Protein AF-A0A7V9SIY1-F1 (afdb_monomer_lite)

Secondary structure (DSSP, 8-state):
---PPPEEEEE----SSEEEEEEEEEGGG--TT-EEEEEEEEETTEEEEEEEEE-SSTT--EEEEEEEEETTEEEEEEEEEE-TTS-EEEEEEEETTTEEEEEEESSSSS-EEEEEEE-GGGPPP-TT--EEEEEEESSTT---EEEEEEEEEESTHHHHHHHTTSS-----------------------PPPP---------

Structure (mmCIF, N/CA/C/O backbone):
data_AF-A0A7V9SIY1-F1
#
_entry.id   AF-A0A7V9SIY1-F1
#
loop_
_atom_site.group_PDB
_atom_site.id
_atom_site.type_symbol
_atom_site.label_atom_id
_atom_site.label_alt_id
_atom_site.label_comp_id
_atom_site.label_asym_id
_atom_site.label_entity_id
_atom_site.label_seq_id
_atom_site.pdbx_PDB_ins_code
_atom_site.Cartn_x
_atom_site.Cartn_y
_atom_site.Cartn_z
_atom_site.occupancy
_atom_site.B_iso_or_equiv
_atom_site.auth_seq_id
_atom_site.auth_comp_id
_atom_site.auth_asym_id
_atom_site.auth_atom_id
_atom_site.pdbx_PDB_model_num
ATOM 1 N N . ARG A 1 1 ? 14.228 15.625 16.646 1.00 41.28 1 ARG A N 1
ATOM 2 C CA . ARG A 1 1 ? 13.713 14.497 15.830 1.00 41.28 1 ARG A CA 1
ATOM 3 C C . ARG A 1 1 ? 12.223 14.734 15.641 1.00 41.28 1 ARG A C 1
ATOM 5 O O . ARG A 1 1 ? 11.471 14.484 16.569 1.00 41.28 1 ARG A O 1
ATOM 12 N N . THR A 1 2 ? 11.804 15.314 14.521 1.00 39.69 2 THR A N 1
ATOM 13 C CA . THR A 1 2 ? 10.380 15.426 14.178 1.00 39.69 2 THR A CA 1
ATOM 14 C C . THR A 1 2 ? 9.826 14.013 13.999 1.00 39.69 2 THR A C 1
ATOM 16 O O . THR A 1 2 ? 10.401 13.205 13.272 1.00 39.69 2 THR A O 1
ATOM 19 N N . GLY A 1 3 ? 8.801 13.682 14.786 1.00 47.44 3 GLY A N 1
ATOM 20 C CA . GLY A 1 3 ? 8.248 12.339 14.920 1.00 47.44 3 GLY A CA 1
ATOM 21 C C . GLY A 1 3 ? 7.627 11.856 13.617 1.00 47.44 3 GLY A C 1
ATOM 22 O O . GLY A 1 3 ? 6.490 12.190 13.304 1.00 47.44 3 GLY A O 1
ATOM 23 N N . GLY A 1 4 ? 8.378 11.065 12.853 1.00 63.81 4 GLY A N 1
ATOM 24 C CA . GLY A 1 4 ? 7.811 10.288 11.760 1.00 63.81 4 GLY A CA 1
ATOM 25 C C . GLY A 1 4 ? 6.806 9.282 12.320 1.00 63.81 4 GLY A C 1
ATOM 26 O O . GLY A 1 4 ? 7.065 8.644 13.341 1.00 63.81 4 GLY A O 1
ATOM 27 N N . MET A 1 5 ? 5.658 9.154 11.657 1.00 74.25 5 MET A N 1
ATOM 28 C CA . MET A 1 5 ? 4.638 8.163 12.002 1.00 74.25 5 MET A CA 1
ATOM 29 C C . MET A 1 5 ? 5.275 6.762 12.046 1.00 74.25 5 MET A C 1
ATOM 31 O O . MET A 1 5 ? 5.983 6.420 11.093 1.00 74.25 5 MET A O 1
ATOM 35 N N . PRO A 1 6 ? 5.067 5.960 13.107 1.00 83.31 6 PRO A N 1
ATOM 36 C CA . PRO A 1 6 ? 5.529 4.578 13.157 1.00 83.31 6 PRO A CA 1
ATOM 37 C C . PRO A 1 6 ? 5.137 3.796 11.900 1.00 83.31 6 PRO A C 1
ATOM 39 O O . PRO A 1 6 ? 4.001 3.889 11.430 1.00 83.31 6 PRO A O 1
ATOM 42 N N . VAL A 1 7 ? 6.086 3.027 11.357 1.00 88.69 7 VAL A N 1
ATOM 43 C CA . VAL A 1 7 ? 5.858 2.149 10.203 1.00 88.69 7 VAL A CA 1
ATOM 44 C C . VAL A 1 7 ? 6.474 0.778 10.465 1.00 88.69 7 VAL A C 1
ATOM 46 O O . VAL A 1 7 ? 7.684 0.666 10.690 1.00 88.69 7 VAL A O 1
ATOM 49 N N . ALA A 1 8 ? 5.649 -0.262 10.384 1.00 93.94 8 ALA A N 1
ATOM 50 C CA . ALA A 1 8 ? 6.075 -1.650 10.267 1.00 93.94 8 ALA A CA 1
ATOM 51 C C . ALA A 1 8 ? 6.140 -2.031 8.782 1.00 93.94 8 ALA A C 1
ATOM 53 O O . ALA A 1 8 ? 5.214 -1.738 8.027 1.00 93.94 8 ALA A O 1
ATOM 54 N N . VAL A 1 9 ? 7.239 -2.660 8.354 1.00 93.44 9 VAL A N 1
ATOM 55 C CA . VAL A 1 9 ? 7.502 -2.969 6.939 1.00 93.44 9 VAL A CA 1
ATOM 56 C C . VAL A 1 9 ? 8.018 -4.397 6.799 1.00 93.44 9 VAL A C 1
ATOM 58 O O . VAL A 1 9 ? 8.992 -4.766 7.455 1.00 93.44 9 VAL A O 1
ATOM 61 N N . ALA A 1 10 ? 7.417 -5.168 5.894 1.00 94.12 10 ALA A N 1
ATOM 62 C CA . ALA A 1 10 ? 7.928 -6.455 5.431 1.00 94.12 10 ALA A CA 1
ATOM 63 C C . ALA A 1 10 ? 8.201 -6.369 3.924 1.00 94.12 10 ALA A C 1
ATOM 65 O O . ALA A 1 10 ? 7.272 -6.243 3.129 1.00 94.12 10 ALA A O 1
ATOM 66 N N . ALA A 1 11 ? 9.475 -6.411 3.525 1.00 91.19 11 ALA A N 1
ATOM 67 C CA . ALA A 1 11 ? 9.899 -6.151 2.149 1.00 91.19 11 ALA A CA 1
ATOM 68 C C . ALA A 1 11 ? 10.630 -7.340 1.517 1.00 91.19 11 ALA A C 1
ATOM 70 O O . ALA A 1 11 ? 11.366 -8.065 2.188 1.00 91.19 11 ALA A O 1
ATOM 71 N N . ARG A 1 12 ? 10.495 -7.494 0.195 1.00 88.69 12 ARG A N 1
ATOM 72 C CA . ARG A 1 12 ? 11.256 -8.466 -0.605 1.00 88.69 12 ARG A CA 1
ATOM 73 C C . ARG A 1 12 ? 11.877 -7.814 -1.843 1.00 88.69 12 ARG A C 1
ATOM 75 O O . ARG A 1 12 ? 11.230 -6.973 -2.458 1.00 88.69 12 ARG A O 1
ATOM 82 N N . PRO A 1 13 ? 13.084 -8.219 -2.277 1.00 85.94 13 PRO A N 1
ATOM 83 C CA . PRO A 1 13 ? 13.673 -7.694 -3.508 1.00 85.94 13 PRO A CA 1
ATOM 84 C C . PRO A 1 13 ? 12.831 -8.002 -4.753 1.00 85.94 13 PRO A C 1
ATOM 86 O O . PRO A 1 13 ? 12.439 -9.158 -4.952 1.00 85.94 13 PRO A O 1
ATOM 89 N N . ALA A 1 14 ? 12.622 -7.002 -5.615 1.00 83.69 14 ALA A N 1
ATOM 90 C CA . ALA A 1 14 ? 12.219 -7.228 -7.000 1.00 83.69 14 ALA A CA 1
ATOM 91 C C . ALA A 1 14 ? 13.484 -7.463 -7.837 1.00 83.69 14 ALA A C 1
ATOM 93 O O . ALA A 1 14 ? 14.394 -6.638 -7.852 1.00 83.69 14 ALA A O 1
ATOM 94 N N . ARG A 1 15 ? 13.583 -8.627 -8.490 1.00 83.06 15 ARG A N 1
ATOM 95 C CA . ARG A 1 15 ? 14.791 -9.009 -9.255 1.00 83.06 15 ARG A CA 1
ATOM 96 C C . ARG A 1 15 ? 14.712 -8.645 -10.737 1.00 83.06 15 ARG A C 1
ATOM 98 O O . ARG A 1 15 ? 15.688 -8.830 -11.452 1.00 83.06 15 ARG A O 1
ATOM 105 N N . ALA A 1 16 ? 13.557 -8.170 -11.187 1.00 83.69 16 ALA A N 1
ATOM 106 C CA . ALA A 1 16 ? 13.319 -7.732 -12.552 1.00 83.69 16 ALA A CA 1
ATOM 107 C C . ALA A 1 16 ? 13.021 -6.233 -12.577 1.00 83.69 16 ALA A C 1
ATOM 109 O O . ALA A 1 16 ? 12.481 -5.686 -11.613 1.00 83.69 16 ALA A O 1
ATOM 110 N N . ALA A 1 17 ? 13.360 -5.588 -13.693 1.00 81.31 17 ALA A N 1
ATOM 111 C CA . ALA A 1 17 ? 13.060 -4.177 -13.917 1.00 81.31 17 ALA A CA 1
ATOM 112 C C . ALA A 1 17 ? 11.552 -3.883 -13.923 1.00 81.31 17 ALA A C 1
ATOM 114 O O . ALA A 1 17 ? 11.129 -2.816 -13.481 1.00 81.31 17 ALA A O 1
ATOM 115 N N . SER A 1 18 ? 10.762 -4.850 -14.384 1.00 87.31 18 SER A N 1
ATOM 116 C CA . SER A 1 18 ? 9.310 -4.761 -14.460 1.00 87.31 18 SER A CA 1
ATOM 117 C C . SER A 1 18 ? 8.681 -5.876 -13.633 1.00 87.31 18 SER A C 1
ATOM 119 O O . SER A 1 18 ? 9.144 -7.020 -13.638 1.00 87.31 18 SER A O 1
ATOM 121 N N . TYR A 1 19 ? 7.636 -5.545 -12.884 1.00 90.75 19 TYR A N 1
ATOM 122 C CA . TYR A 1 19 ? 6.935 -6.494 -12.026 1.00 90.75 19 TYR A CA 1
ATOM 123 C C . TYR A 1 19 ? 5.512 -6.030 -11.717 1.00 90.75 19 TYR A C 1
ATOM 125 O O . TYR A 1 19 ? 5.184 -4.849 -11.832 1.00 90.75 19 TYR A O 1
ATOM 133 N N . VAL A 1 20 ? 4.690 -6.972 -11.266 1.00 94.00 20 VAL A N 1
ATOM 134 C CA . VAL A 1 20 ? 3.371 -6.729 -10.683 1.00 94.00 20 VAL A CA 1
ATOM 135 C C . VAL A 1 20 ? 3.364 -7.303 -9.273 1.00 94.00 20 VAL A C 1
ATOM 137 O O . VAL A 1 20 ? 3.716 -8.466 -9.064 1.00 94.00 20 VAL A O 1
ATOM 140 N N . ALA A 1 21 ? 3.002 -6.478 -8.297 1.00 95.44 21 ALA A N 1
ATOM 141 C CA . ALA A 1 21 ? 2.802 -6.882 -6.917 1.00 95.44 21 ALA A CA 1
ATOM 142 C C . ALA A 1 21 ? 1.350 -6.672 -6.512 1.00 95.44 21 ALA A C 1
ATOM 144 O O . ALA A 1 21 ? 0.777 -5.627 -6.803 1.00 95.44 21 ALA A O 1
ATOM 145 N N . GLU A 1 22 ? 0.784 -7.646 -5.813 1.00 97.75 22 GLU A N 1
ATOM 146 C CA . GLU A 1 22 ? -0.601 -7.622 -5.359 1.00 97.75 22 GLU A CA 1
ATOM 147 C C . GLU A 1 22 ? -0.715 -8.086 -3.916 1.00 97.75 22 GLU A C 1
ATOM 149 O O . GLU A 1 22 ? 0.052 -8.935 -3.452 1.00 97.75 22 GLU A O 1
ATOM 154 N N . THR A 1 23 ? -1.696 -7.541 -3.208 1.00 98.25 23 THR A N 1
ATOM 155 C CA . THR A 1 23 ? -2.078 -7.997 -1.877 1.00 98.25 23 THR A CA 1
ATOM 156 C C . THR A 1 23 ? -3.572 -7.835 -1.676 1.00 98.25 23 THR A C 1
ATOM 158 O O . THR A 1 23 ? -4.228 -7.062 -2.377 1.00 98.25 23 THR A O 1
ATOM 161 N N . VAL A 1 24 ? -4.086 -8.555 -0.688 1.00 98.00 24 VAL A N 1
ATOM 162 C CA . VAL A 1 24 ? -5.459 -8.424 -0.212 1.00 98.00 24 VAL A CA 1
ATOM 163 C C . VAL A 1 24 ? -5.400 -7.896 1.210 1.00 98.00 24 VAL A C 1
ATOM 165 O O . VAL A 1 24 ? -4.778 -8.530 2.060 1.00 98.00 24 VAL A O 1
ATOM 168 N N . VAL A 1 25 ? -6.029 -6.755 1.466 1.00 97.75 25 VAL A N 1
ATOM 169 C CA . VAL A 1 25 ? -6.161 -6.178 2.806 1.00 97.75 25 VAL A CA 1
ATOM 170 C C . VAL A 1 25 ? -7.526 -6.550 3.366 1.00 97.75 25 VAL A C 1
ATOM 172 O O . VAL A 1 25 ? -8.552 -6.269 2.746 1.00 97.75 25 VAL A O 1
ATOM 175 N N . ASP A 1 26 ? -7.545 -7.166 4.547 1.00 95.19 26 ASP A N 1
ATOM 176 C CA . ASP A 1 26 ? -8.782 -7.352 5.301 1.00 95.19 26 ASP A CA 1
ATOM 177 C C . ASP A 1 26 ? -9.105 -6.058 6.055 1.00 95.19 26 ASP A C 1
ATOM 179 O O . ASP A 1 26 ? -8.479 -5.716 7.062 1.00 95.19 26 ASP A O 1
ATOM 183 N N . VAL A 1 27 ? -10.107 -5.337 5.552 1.00 93.25 27 VAL A N 1
ATOM 184 C CA . VAL A 1 27 ? -10.546 -4.042 6.082 1.00 93.25 27 VAL A CA 1
ATOM 185 C C . VAL A 1 27 ? -11.046 -4.123 7.523 1.00 93.25 27 VAL A C 1
ATOM 187 O O . VAL A 1 27 ? -11.006 -3.130 8.249 1.00 93.25 27 VAL A O 1
ATOM 190 N N . ARG A 1 28 ? -11.495 -5.296 7.986 1.00 91.38 28 ARG A N 1
ATOM 191 C CA . ARG A 1 28 ? -11.937 -5.490 9.377 1.00 91.38 28 ARG A CA 1
ATOM 192 C C . ARG A 1 28 ? -10.754 -5.487 10.341 1.00 91.38 28 ARG A C 1
ATOM 194 O O . ARG A 1 28 ? -10.912 -5.085 11.487 1.00 91.38 28 ARG A O 1
ATOM 201 N N . GLY A 1 29 ? -9.572 -5.870 9.860 1.00 90.62 29 GLY A N 1
ATOM 202 C CA . GLY A 1 29 ? -8.327 -5.881 10.626 1.00 90.62 29 GLY A CA 1
ATOM 203 C C . GLY A 1 29 ? -7.557 -4.557 10.631 1.00 90.62 29 GLY A C 1
ATOM 204 O O . GLY A 1 29 ? -6.497 -4.498 11.246 1.00 90.62 29 GLY A O 1
ATOM 205 N N . VAL A 1 30 ? -8.032 -3.513 9.941 1.00 94.94 30 VAL A N 1
ATOM 206 C CA . VAL A 1 30 ? -7.364 -2.199 9.897 1.00 94.94 30 VAL A CA 1
ATOM 207 C C . VAL A 1 30 ? -7.752 -1.378 11.131 1.00 94.94 30 VAL A C 1
ATOM 209 O O . VAL A 1 30 ? -8.916 -1.031 11.301 1.00 94.94 30 VAL A O 1
ATOM 212 N N . ALA A 1 31 ? -6.806 -1.048 12.007 1.00 94.94 31 ALA A N 1
ATOM 213 C CA . ALA A 1 31 ? -7.103 -0.226 13.186 1.00 94.94 31 ALA A CA 1
ATOM 214 C C . ALA A 1 31 ? -7.463 1.235 12.813 1.00 94.94 31 ALA A C 1
ATOM 216 O O . ALA A 1 31 ? -7.016 1.725 11.773 1.00 94.94 31 ALA A O 1
ATOM 217 N N . PRO A 1 32 ? -8.223 1.966 13.652 1.00 94.50 32 PRO A N 1
ATOM 218 C CA . PRO A 1 32 ? -8.433 3.405 13.474 1.00 94.50 32 PRO A CA 1
ATOM 219 C C . PRO A 1 32 ? -7.111 4.178 13.360 1.00 94.50 32 PRO A C 1
ATOM 221 O O . PRO A 1 32 ? -6.159 3.911 14.097 1.00 94.50 32 PRO A O 1
ATOM 224 N N . GLY A 1 33 ? -7.031 5.101 12.400 1.00 94.50 33 GLY A N 1
ATOM 225 C CA . GLY A 1 33 ? -5.819 5.874 12.099 1.00 94.50 33 GLY A CA 1
ATOM 226 C C . GLY A 1 33 ? -4.700 5.080 11.407 1.00 94.50 33 GLY A C 1
ATOM 227 O O . GLY A 1 33 ? -3.628 5.635 11.138 1.00 94.50 33 GLY A O 1
ATOM 228 N N . ALA A 1 34 ? -4.909 3.790 11.116 1.00 96.31 34 ALA A N 1
ATOM 229 C CA . ALA A 1 34 ? -3.938 2.962 10.414 1.00 96.31 34 ALA A CA 1
ATOM 230 C C . ALA A 1 34 ? -4.057 3.096 8.890 1.00 96.31 34 ALA A C 1
ATOM 232 O O . ALA A 1 34 ? -5.133 3.283 8.320 1.00 96.31 34 ALA A O 1
ATOM 233 N N . ARG A 1 35 ? -2.907 2.934 8.239 1.00 97.12 35 ARG A N 1
ATOM 234 C CA . ARG A 1 35 ? -2.716 2.823 6.796 1.00 97.12 35 ARG A CA 1
ATOM 235 C C . ARG A 1 35 ? -2.048 1.492 6.502 1.00 97.12 35 ARG A C 1
ATOM 237 O O . ARG A 1 35 ? -0.947 1.243 6.994 1.00 97.12 35 ARG A O 1
ATOM 244 N N . VAL A 1 36 ? -2.699 0.641 5.722 1.00 97.94 36 VAL A N 1
ATOM 245 C CA . VAL A 1 36 ? -2.290 -0.754 5.508 1.00 97.94 36 VAL A CA 1
ATOM 246 C C . VAL A 1 36 ? -2.236 -1.040 4.016 1.00 97.94 36 VAL A C 1
ATOM 248 O O . VAL A 1 36 ? -3.229 -0.843 3.321 1.00 97.94 36 VAL A O 1
ATOM 251 N N . GLY A 1 37 ? -1.102 -1.497 3.486 1.00 97.81 37 GLY A N 1
ATOM 252 C CA . GLY A 1 37 ? -1.039 -1.784 2.052 1.00 97.81 37 GLY A CA 1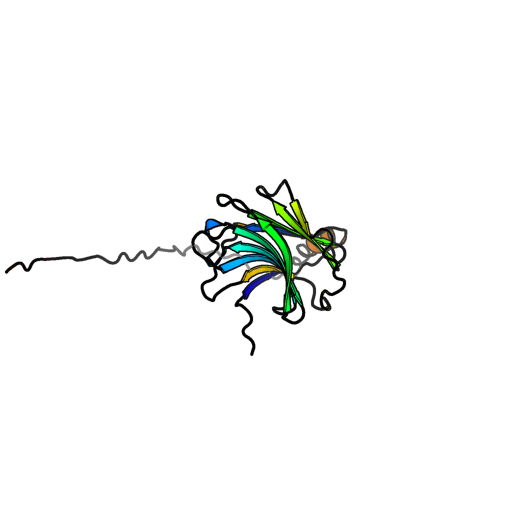
ATOM 253 C C . GLY A 1 37 ? 0.333 -2.112 1.484 1.00 97.81 37 GLY A C 1
ATOM 254 O O . GLY A 1 37 ? 1.183 -2.684 2.165 1.00 97.81 37 GLY A O 1
ATOM 255 N N . LEU A 1 38 ? 0.510 -1.776 0.205 1.00 96.50 38 LEU A N 1
ATOM 256 C CA . LEU A 1 38 ? 1.696 -2.069 -0.598 1.00 96.50 38 LEU A CA 1
ATOM 257 C C . LEU A 1 38 ? 2.531 -0.818 -0.839 1.00 96.50 38 LEU A C 1
ATOM 259 O O . LEU A 1 38 ? 1.992 0.267 -1.034 1.00 96.50 38 LEU A O 1
ATOM 263 N N . ALA A 1 39 ? 3.846 -0.989 -0.949 1.00 93.31 39 ALA A N 1
ATOM 264 C CA . ALA A 1 39 ? 4.739 0.064 -1.405 1.00 93.31 39 ALA A CA 1
ATOM 265 C C . ALA A 1 39 ? 5.841 -0.422 -2.342 1.00 93.31 39 ALA A C 1
ATOM 267 O O . ALA A 1 39 ? 6.416 -1.500 -2.170 1.00 93.31 39 ALA A O 1
ATOM 268 N N . ALA A 1 40 ? 6.210 0.462 -3.266 1.00 90.31 40 ALA A N 1
ATOM 269 C CA . ALA A 1 40 ? 7.562 0.532 -3.788 1.00 90.31 40 ALA A CA 1
ATOM 270 C C . ALA A 1 40 ? 8.443 1.196 -2.717 1.00 90.31 40 ALA A C 1
ATOM 272 O O . ALA A 1 40 ? 8.335 2.395 -2.454 1.00 90.31 40 ALA A O 1
ATOM 273 N N . PHE A 1 41 ? 9.273 0.393 -2.049 1.00 88.81 41 PHE A N 1
ATOM 274 C CA . PHE A 1 41 ? 10.011 0.802 -0.857 1.00 88.81 41 PHE A CA 1
ATOM 275 C C . PHE A 1 41 ? 11.517 0.892 -1.132 1.00 88.81 41 PHE A C 1
ATOM 277 O O . PHE A 1 41 ? 12.131 -0.079 -1.586 1.00 88.81 41 PHE A O 1
ATOM 284 N N . GLY A 1 42 ? 12.102 2.057 -0.840 1.00 84.69 42 GLY A N 1
ATOM 285 C CA . GLY A 1 42 ? 13.551 2.254 -0.761 1.00 84.69 42 GLY A CA 1
ATOM 286 C C . GLY A 1 42 ? 14.014 2.292 0.695 1.00 84.69 42 GLY A C 1
ATOM 287 O O . GLY A 1 42 ? 14.797 1.454 1.136 1.00 84.69 42 GLY A O 1
ATOM 288 N N . ASN A 1 43 ? 13.485 3.244 1.463 1.00 84.81 43 ASN A N 1
ATOM 289 C CA . ASN A 1 43 ? 13.659 3.340 2.912 1.00 84.81 43 ASN A CA 1
ATOM 290 C C . ASN A 1 43 ? 12.458 4.072 3.547 1.00 84.81 43 ASN A C 1
ATOM 292 O O . ASN A 1 43 ? 11.494 4.414 2.867 1.00 84.81 43 ASN A O 1
ATOM 296 N N . ARG A 1 44 ? 12.488 4.310 4.863 1.00 85.31 44 ARG A N 1
ATOM 297 C CA . ARG A 1 44 ? 11.367 4.947 5.587 1.00 85.31 44 ARG A CA 1
ATOM 298 C C . ARG A 1 44 ? 11.072 6.379 5.122 1.00 85.31 44 ARG A C 1
ATOM 300 O O . ARG A 1 44 ? 9.919 6.810 5.160 1.00 85.31 44 ARG A O 1
ATOM 307 N N . ASP A 1 45 ? 12.093 7.076 4.642 1.00 85.56 45 ASP A N 1
ATOM 308 C CA . ASP A 1 45 ? 12.002 8.461 4.183 1.00 85.56 45 ASP A CA 1
ATOM 309 C C . ASP A 1 45 ? 11.662 8.559 2.689 1.00 85.56 45 ASP A C 1
ATOM 311 O O . ASP A 1 45 ? 11.393 9.651 2.191 1.00 85.56 45 ASP A O 1
ATOM 315 N N . ASN A 1 46 ? 11.690 7.425 1.981 1.00 84.50 46 ASN A N 1
ATOM 316 C CA . ASN A 1 46 ? 11.671 7.330 0.528 1.00 84.50 46 ASN A CA 1
ATOM 317 C C . ASN A 1 46 ? 10.883 6.088 0.089 1.00 84.50 46 ASN A C 1
ATOM 319 O O . ASN A 1 46 ? 11.434 4.986 -0.042 1.00 84.50 46 ASN A O 1
ATOM 323 N N . LEU A 1 47 ? 9.577 6.267 -0.106 1.00 88.12 47 LEU A N 1
ATOM 324 C CA . LEU A 1 47 ? 8.663 5.202 -0.514 1.00 88.12 47 LEU A CA 1
ATOM 325 C C . LEU A 1 47 ? 7.464 5.768 -1.277 1.00 88.12 47 LEU A C 1
ATOM 327 O O . LEU A 1 47 ? 7.088 6.924 -1.087 1.00 88.12 47 LEU A O 1
ATOM 331 N N . LEU A 1 48 ? 6.842 4.930 -2.098 1.00 90.50 48 LEU A N 1
ATOM 332 C CA . LEU A 1 48 ? 5.600 5.228 -2.803 1.00 90.50 48 LEU A CA 1
ATOM 333 C C . LEU A 1 48 ? 4.611 4.096 -2.530 1.00 90.50 48 LEU A C 1
ATOM 335 O O . LEU A 1 48 ? 4.890 2.942 -2.861 1.00 90.50 48 LEU A O 1
ATOM 339 N N . ALA A 1 49 ? 3.500 4.413 -1.878 1.00 94.00 49 ALA A N 1
ATOM 340 C CA . ALA A 1 49 ? 2.574 3.441 -1.320 1.00 94.00 49 ALA A CA 1
ATOM 341 C C . ALA A 1 49 ? 1.157 3.611 -1.853 1.00 94.00 49 ALA A C 1
ATOM 343 O O . ALA A 1 49 ? 0.718 4.724 -2.131 1.00 94.00 49 ALA A O 1
ATOM 344 N N . VAL A 1 50 ? 0.442 2.490 -1.910 1.00 96.81 50 VAL A N 1
ATOM 345 C CA . VAL A 1 50 ? -1.015 2.430 -1.947 1.00 96.81 50 VAL A CA 1
ATOM 346 C C . VAL A 1 50 ? -1.489 1.741 -0.673 1.00 96.81 50 VAL A C 1
ATOM 348 O O . VAL A 1 50 ? -1.041 0.635 -0.359 1.00 96.81 50 VAL A O 1
ATOM 351 N N . THR A 1 51 ? -2.359 2.394 0.086 1.00 97.94 51 THR A N 1
ATOM 352 C CA . THR A 1 51 ? -2.831 1.897 1.380 1.00 97.94 51 THR A CA 1
ATOM 353 C C . THR A 1 51 ? -4.331 2.033 1.516 1.00 97.94 51 THR A C 1
ATOM 355 O O . THR A 1 51 ? -4.924 2.970 1.001 1.00 97.94 51 THR A O 1
ATOM 358 N N . VAL A 1 52 ? -4.933 1.084 2.223 1.00 97.88 52 VAL A N 1
ATOM 359 C CA . VAL A 1 52 ? -6.244 1.246 2.841 1.00 97.88 52 VAL A CA 1
ATOM 360 C C . VAL A 1 52 ? -6.042 2.043 4.126 1.00 97.88 52 VAL A C 1
ATOM 362 O O . VAL A 1 52 ? -5.316 1.608 5.022 1.00 97.88 52 VAL A O 1
ATOM 365 N N . ASP A 1 53 ? -6.690 3.193 4.201 1.00 96.75 53 ASP A N 1
ATOM 366 C CA . ASP A 1 53 ? -6.624 4.158 5.284 1.00 96.75 53 ASP A CA 1
ATOM 367 C C . ASP A 1 53 ? -7.970 4.171 6.005 1.00 96.75 53 ASP A C 1
ATOM 369 O O . ASP A 1 53 ? -9.007 4.464 5.398 1.00 96.75 53 ASP A O 1
ATOM 373 N N . ARG A 1 54 ? -7.949 3.876 7.306 1.00 95.44 54 ARG A N 1
ATOM 374 C CA . ARG A 1 54 ? -9.110 4.048 8.183 1.00 95.44 54 ARG A CA 1
ATOM 375 C C . ARG A 1 54 ? -8.957 5.341 8.968 1.00 95.44 54 ARG A C 1
ATOM 377 O O . ARG A 1 54 ? -7.917 5.571 9.589 1.00 95.44 54 ARG A O 1
ATOM 384 N N . ALA A 1 55 ? -9.997 6.168 8.951 1.00 93.31 55 ALA A N 1
ATOM 385 C CA . ALA A 1 55 ? -10.052 7.368 9.773 1.00 93.31 55 ALA A CA 1
ATOM 386 C C . ALA A 1 55 ? -9.851 7.036 11.265 1.00 93.31 55 ALA A C 1
ATOM 388 O O . ALA A 1 55 ? -10.195 5.954 11.738 1.00 93.31 55 ALA A O 1
ATOM 389 N N . GLU A 1 56 ? -9.236 7.956 12.003 1.00 90.88 56 GLU A N 1
ATOM 390 C CA . GLU A 1 56 ? -9.047 7.811 13.453 1.00 90.88 56 GLU A CA 1
ATOM 391 C C . GLU A 1 56 ? -10.358 8.032 14.219 1.00 90.88 56 GLU A C 1
ATOM 393 O O . GLU A 1 56 ? -10.607 7.389 15.237 1.00 90.88 56 GLU A O 1
ATOM 398 N N . GLU A 1 57 ? -11.214 8.911 13.698 1.00 88.12 57 GLU A N 1
ATOM 399 C CA . GLU A 1 57 ? -12.506 9.251 14.282 1.00 88.12 57 GLU A CA 1
ATOM 400 C C . GLU A 1 57 ? -13.501 8.087 14.180 1.00 88.12 57 GLU A C 1
ATOM 402 O O . GLU A 1 57 ? -13.605 7.406 13.156 1.00 88.12 57 GLU A O 1
ATOM 407 N N . ALA A 1 58 ? -14.274 7.876 15.248 1.00 78.38 58 ALA A N 1
ATOM 408 C CA . ALA A 1 58 ? -15.320 6.862 15.276 1.00 78.38 58 ALA A CA 1
ATOM 409 C C . ALA A 1 58 ? -16.406 7.180 14.234 1.00 78.38 58 ALA A C 1
ATOM 411 O O . ALA A 1 58 ? -16.978 8.267 14.239 1.00 78.38 58 ALA A O 1
ATOM 412 N N . GLY A 1 59 ? -16.693 6.223 13.348 1.00 78.00 59 GLY A N 1
ATOM 413 C CA . GLY A 1 59 ? -17.622 6.420 12.228 1.00 78.00 59 GLY A CA 1
ATOM 414 C C . GLY A 1 59 ? -17.009 7.139 11.021 1.00 78.00 59 GLY A C 1
ATOM 415 O O . GLY A 1 59 ? -17.714 7.393 10.046 1.00 78.00 59 GLY A O 1
ATOM 416 N N . GLY A 1 60 ? -15.711 7.453 11.057 1.00 81.94 60 GLY A N 1
ATOM 417 C CA . GLY A 1 60 ? -14.989 7.896 9.876 1.00 81.94 60 GLY A CA 1
ATOM 418 C C . GLY A 1 60 ? -14.812 6.746 8.878 1.00 81.94 60 GLY A C 1
ATOM 419 O O . GLY A 1 60 ? -14.577 5.602 9.264 1.00 81.94 60 GLY A O 1
ATOM 420 N N . GLY A 1 61 ? -14.943 7.062 7.590 1.00 90.81 61 GLY A N 1
ATOM 421 C CA . GLY A 1 61 ? -14.950 6.057 6.531 1.00 90.81 61 GLY A CA 1
ATOM 422 C C . GLY A 1 61 ? -13.579 5.465 6.198 1.00 90.81 61 GLY A C 1
ATOM 423 O O . GLY A 1 61 ? -12.527 5.857 6.716 1.00 90.81 61 GLY A O 1
ATOM 424 N N . LEU A 1 62 ? -13.614 4.525 5.257 1.00 94.56 62 LEU A N 1
ATOM 425 C CA . LEU A 1 62 ? -12.452 3.862 4.689 1.00 94.56 62 LEU A CA 1
ATOM 426 C C . LEU A 1 62 ? -12.106 4.467 3.319 1.00 94.56 62 LEU A C 1
ATOM 428 O O . LEU A 1 62 ? -12.977 4.734 2.489 1.00 94.56 62 LEU A O 1
ATOM 432 N N . SER A 1 63 ? -10.819 4.667 3.055 1.00 96.31 63 SER A N 1
ATOM 433 C CA . SER A 1 63 ? -10.347 5.134 1.747 1.00 96.31 63 SER A CA 1
ATOM 434 C C . SER A 1 63 ? -9.103 4.379 1.314 1.00 96.31 63 SER A C 1
ATOM 436 O O . SER A 1 63 ? -8.343 3.898 2.143 1.00 96.31 63 SER A O 1
ATOM 438 N N . VAL A 1 64 ? -8.883 4.266 0.010 1.00 97.31 64 VAL A N 1
ATOM 439 C CA . VAL A 1 64 ? -7.597 3.857 -0.542 1.00 97.31 64 VAL A CA 1
ATOM 440 C C . VAL A 1 64 ? -6.850 5.097 -0.984 1.00 97.31 64 VAL A C 1
ATOM 442 O O . VAL A 1 64 ? -7.329 5.847 -1.835 1.00 97.31 64 VAL A O 1
ATOM 445 N N . THR A 1 65 ? -5.667 5.306 -0.422 1.00 96.69 65 THR A N 1
ATOM 446 C CA . THR A 1 65 ? -4.813 6.443 -0.744 1.00 96.69 65 THR A CA 1
ATOM 447 C C . THR A 1 65 ? -3.550 5.976 -1.443 1.00 96.69 65 THR A C 1
ATOM 449 O O . THR A 1 65 ? -2.980 4.932 -1.131 1.00 96.69 65 THR A O 1
ATOM 452 N N . VAL A 1 66 ? -3.102 6.766 -2.414 1.00 95.31 66 VAL A N 1
ATOM 453 C CA . VAL A 1 66 ? -1.753 6.669 -2.965 1.00 95.31 66 VAL A CA 1
ATOM 454 C C . VAL A 1 66 ? -0.967 7.835 -2.399 1.00 95.31 66 VAL A C 1
ATOM 456 O O . VAL A 1 66 ? -1.388 8.983 -2.538 1.00 95.31 66 VAL A O 1
ATOM 459 N N . TRP A 1 67 ? 0.170 7.571 -1.768 1.00 93.00 67 TRP A N 1
ATOM 460 C CA . TRP A 1 67 ? 1.003 8.608 -1.167 1.00 93.00 67 TRP A CA 1
ATOM 461 C C . TRP A 1 67 ? 2.485 8.304 -1.339 1.00 93.00 67 TRP A C 1
ATOM 463 O O . TRP A 1 67 ? 2.908 7.155 -1.457 1.00 93.00 67 TRP A O 1
ATOM 473 N N . ARG A 1 68 ? 3.289 9.363 -1.338 1.00 89.44 68 ARG A N 1
ATOM 474 C CA . ARG A 1 68 ? 4.747 9.290 -1.392 1.00 89.44 68 ARG A CA 1
ATOM 475 C C . ARG A 1 68 ? 5.356 9.883 -0.136 1.00 89.44 68 ARG A C 1
ATOM 477 O O . ARG A 1 68 ? 4.884 10.913 0.335 1.00 89.44 68 ARG A O 1
ATOM 484 N N . ASN A 1 69 ? 6.422 9.263 0.354 1.00 88.25 69 ASN A N 1
ATOM 485 C CA . ASN A 1 69 ? 7.419 9.945 1.167 1.00 88.25 69 ASN A CA 1
ATOM 486 C C . ASN A 1 69 ? 8.630 10.244 0.287 1.00 88.25 69 ASN A C 1
ATOM 488 O O . ASN A 1 69 ? 9.167 9.338 -0.353 1.00 88.25 69 ASN A O 1
ATOM 492 N N . GLN A 1 70 ? 9.074 11.493 0.298 1.00 85.44 70 GLN A N 1
ATOM 493 C CA . GLN A 1 70 ? 10.293 11.932 -0.363 1.00 85.44 70 GLN A CA 1
ATOM 494 C C . GLN A 1 70 ? 11.106 12.756 0.628 1.00 85.44 70 GLN A C 1
ATOM 496 O O . GLN A 1 70 ? 10.633 13.780 1.120 1.00 85.44 70 GLN A O 1
ATOM 501 N N . LYS A 1 71 ? 12.321 12.296 0.955 1.00 85.00 71 LYS A N 1
ATOM 502 C CA . LYS A 1 71 ? 13.173 12.930 1.981 1.00 85.00 71 LYS A CA 1
ATOM 503 C C . LYS A 1 71 ? 12.422 13.138 3.312 1.00 85.00 71 LYS A C 1
ATOM 505 O O . LYS A 1 71 ? 12.567 14.166 3.968 1.00 85.00 71 LYS A O 1
ATOM 510 N N . GLY A 1 72 ? 11.570 12.177 3.675 1.00 84.44 72 GLY A N 1
ATOM 511 C CA . GLY A 1 72 ? 10.755 12.202 4.892 1.00 84.44 72 GLY A CA 1
ATOM 512 C C . GLY A 1 72 ? 9.495 13.072 4.810 1.00 84.44 72 GLY A C 1
ATOM 513 O O . GLY A 1 72 ? 8.686 13.045 5.735 1.00 84.44 72 GLY A O 1
ATOM 514 N N . GLN A 1 73 ? 9.286 13.810 3.716 1.00 86.25 73 GLN A N 1
ATOM 515 C CA . GLN A 1 73 ? 8.079 14.607 3.501 1.00 86.25 73 GLN A CA 1
ATOM 516 C C . GLN A 1 73 ? 7.007 13.779 2.804 1.00 86.25 73 GLN A C 1
ATOM 518 O O . GLN A 1 73 ? 7.265 13.168 1.766 1.00 86.25 73 GLN A O 1
ATOM 523 N N . ARG A 1 74 ? 5.799 13.769 3.372 1.00 88.81 74 ARG A N 1
ATOM 524 C CA . ARG A 1 74 ? 4.665 13.013 2.839 1.00 88.81 74 ARG A CA 1
ATOM 525 C C . ARG A 1 74 ? 3.807 13.878 1.924 1.00 88.81 74 ARG A C 1
ATOM 527 O O . ARG A 1 74 ? 3.438 14.984 2.302 1.00 88.81 74 ARG A O 1
ATOM 534 N N . ALA A 1 75 ? 3.412 13.329 0.780 1.00 90.00 75 ALA A N 1
ATOM 535 C CA . ALA A 1 75 ? 2.403 13.908 -0.099 1.00 90.00 75 ALA A CA 1
ATOM 536 C C . ALA A 1 75 ? 1.404 12.836 -0.550 1.00 90.00 75 ALA A C 1
ATOM 538 O O . ALA A 1 75 ? 1.805 11.761 -1.002 1.00 90.00 75 ALA A O 1
ATOM 539 N N . THR A 1 76 ? 0.111 13.136 -0.449 1.00 92.50 76 THR A N 1
ATOM 540 C CA . THR A 1 76 ? -0.954 12.311 -1.032 1.00 92.50 76 THR A CA 1
ATOM 541 C C . THR A 1 76 ? -1.067 12.626 -2.520 1.00 92.50 76 THR A C 1
ATOM 543 O O . THR A 1 76 ? -1.118 13.790 -2.904 1.00 92.50 76 THR A O 1
ATOM 546 N N . LEU A 1 77 ? -1.087 11.589 -3.352 1.00 91.62 77 LEU A N 1
ATOM 547 C CA . LEU A 1 77 ? -1.176 11.679 -4.811 1.00 91.62 77 LEU A CA 1
ATOM 548 C C . LEU A 1 77 ? -2.585 11.370 -5.320 1.00 91.62 77 LEU A C 1
ATOM 550 O O . LEU A 1 77 ? -3.028 11.959 -6.298 1.00 91.62 77 LEU A O 1
ATOM 554 N N . ALA A 1 78 ? -3.281 10.441 -4.663 1.00 93.38 78 ALA A N 1
ATOM 555 C CA . ALA A 1 78 ? -4.656 10.081 -4.982 1.00 93.38 78 ALA A CA 1
ATOM 556 C C . ALA A 1 78 ? -5.378 9.582 -3.727 1.00 93.38 78 ALA A C 1
ATOM 558 O O . ALA A 1 78 ? -4.748 9.068 -2.802 1.00 93.38 78 ALA A O 1
ATOM 559 N N . SER A 1 79 ? -6.701 9.706 -3.715 1.00 94.88 79 SER A N 1
ATOM 560 C CA . SER A 1 79 ? -7.569 9.130 -2.690 1.00 94.88 79 SER A CA 1
ATOM 561 C C . SER A 1 79 ? -8.870 8.662 -3.330 1.00 94.88 79 SER A C 1
ATOM 563 O O . SER A 1 79 ? -9.396 9.321 -4.230 1.00 94.88 79 SER A O 1
ATOM 565 N N . HIS A 1 80 ? -9.379 7.518 -2.888 1.00 94.25 80 HIS A N 1
ATOM 566 C CA . HIS A 1 80 ? -10.628 6.950 -3.366 1.00 94.25 80 HIS A CA 1
ATOM 567 C C . HIS A 1 80 ? -11.401 6.322 -2.200 1.00 94.25 80 HIS A C 1
ATOM 569 O O . HIS A 1 80 ? -10.833 5.473 -1.516 1.00 94.25 80 HIS A O 1
ATOM 575 N N . PRO A 1 81 ? -12.668 6.699 -1.946 1.00 94.31 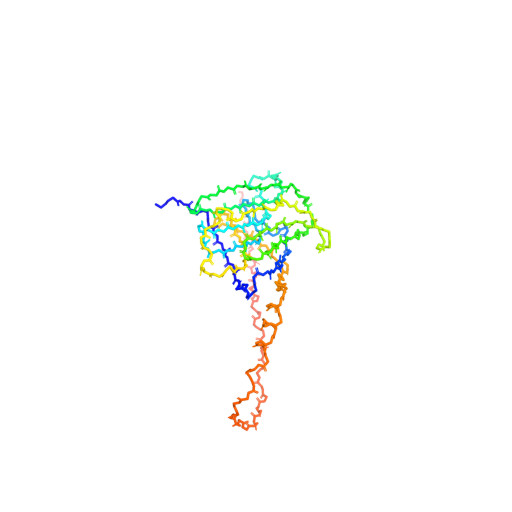81 PRO A N 1
ATOM 576 C CA . PRO A 1 81 ? -13.474 6.020 -0.935 1.00 94.31 81 PRO A CA 1
ATOM 577 C C . PRO A 1 81 ? -13.677 4.549 -1.305 1.00 94.31 81 PRO A C 1
ATOM 579 O O . PRO A 1 81 ? -13.792 4.213 -2.485 1.00 94.31 81 PRO A O 1
ATOM 582 N N . VAL A 1 82 ? -13.734 3.687 -0.294 1.00 91.19 82 VAL A N 1
ATOM 583 C CA . VAL A 1 82 ? -14.046 2.263 -0.453 1.00 91.19 82 VAL A CA 1
ATOM 584 C C . VAL A 1 82 ? -15.141 1.859 0.521 1.00 91.19 82 VAL A C 1
ATOM 586 O O . VAL A 1 82 ? -15.232 2.391 1.626 1.00 91.19 82 VAL A O 1
ATOM 589 N N . GLU A 1 83 ? -15.987 0.927 0.096 1.00 85.94 83 GLU A N 1
ATOM 590 C CA . GLU A 1 83 ? -17.080 0.434 0.925 1.00 85.94 83 GLU A CA 1
ATOM 591 C C . GLU A 1 83 ? -16.561 -0.412 2.087 1.00 85.94 83 GLU A C 1
ATOM 593 O O . GLU A 1 83 ? -15.629 -1.214 1.959 1.00 85.94 83 GLU A O 1
ATOM 598 N N . GLU A 1 84 ? -17.203 -0.254 3.238 1.00 78.75 84 GLU A N 1
ATOM 599 C CA . GLU A 1 84 ? -16.940 -1.083 4.400 1.00 78.75 84 GLU A CA 1
ATOM 600 C C . GLU A 1 84 ? -17.694 -2.405 4.249 1.00 78.75 84 GLU A C 1
ATOM 602 O O . GLU A 1 84 ? -18.920 -2.437 4.260 1.00 78.75 84 GLU A O 1
ATOM 607 N N . GLY A 1 85 ? -16.981 -3.524 4.107 1.00 79.19 85 GLY A N 1
ATOM 608 C CA . GLY A 1 85 ? -17.652 -4.829 4.122 1.00 79.19 85 GLY A CA 1
ATOM 609 C C . GLY A 1 85 ? -16.845 -5.994 3.573 1.00 79.19 85 GLY A C 1
ATOM 610 O O . GLY A 1 85 ? -16.990 -7.113 4.078 1.00 79.19 85 GLY A O 1
ATOM 611 N N . GLY A 1 86 ? -15.969 -5.728 2.602 1.00 86.69 86 GLY A N 1
ATOM 612 C CA . GLY A 1 86 ? -15.184 -6.741 1.900 1.00 86.69 86 GLY A CA 1
ATOM 613 C C . GLY A 1 86 ? -13.677 -6.482 1.923 1.00 86.69 86 GLY A C 1
ATOM 614 O O . GLY A 1 86 ? -13.237 -5.387 2.278 1.00 86.69 86 GLY A O 1
ATOM 615 N N . PRO A 1 87 ? -12.868 -7.493 1.567 1.00 94.69 87 PRO A N 1
ATOM 616 C CA . PRO A 1 87 ? -11.441 -7.301 1.378 1.00 94.69 87 PRO A CA 1
ATOM 617 C C . PRO A 1 87 ? -11.172 -6.308 0.242 1.00 94.69 87 PRO A C 1
ATOM 619 O O . PRO A 1 87 ? -11.923 -6.227 -0.727 1.00 94.69 87 PRO A O 1
ATOM 622 N N . VAL A 1 88 ? -10.062 -5.581 0.341 1.00 97.06 88 VAL A N 1
ATOM 623 C CA . VAL A 1 88 ? -9.617 -4.655 -0.705 1.00 97.06 88 VAL A CA 1
ATOM 624 C C . VAL A 1 88 ? -8.372 -5.217 -1.373 1.00 97.06 88 VAL A C 1
ATOM 626 O O . VAL A 1 88 ? -7.377 -5.518 -0.710 1.00 97.06 88 VAL A O 1
ATOM 629 N N . HIS A 1 89 ? -8.414 -5.341 -2.696 1.00 98.00 89 HIS A N 1
ATOM 630 C CA . HIS A 1 89 ? -7.276 -5.763 -3.498 1.00 98.00 89 HIS A CA 1
ATOM 631 C C . HIS A 1 89 ? -6.465 -4.538 -3.904 1.00 98.00 89 HIS A C 1
ATOM 633 O O . HIS A 1 89 ? -7.004 -3.579 -4.454 1.00 98.00 89 HIS A O 1
ATOM 639 N N . LEU A 1 90 ? -5.159 -4.579 -3.660 1.00 98.06 90 LEU A N 1
ATOM 640 C CA . LEU A 1 90 ? -4.230 -3.521 -4.046 1.00 98.06 90 LEU A CA 1
ATOM 641 C C . LEU A 1 90 ? -3.216 -4.077 -5.040 1.00 98.06 90 LEU A C 1
ATOM 643 O O . LEU A 1 90 ? -2.717 -5.188 -4.851 1.00 98.06 90 LEU A O 1
ATOM 647 N N . GLN A 1 91 ? -2.873 -3.285 -6.055 1.00 96.44 91 GLN A N 1
ATOM 648 C CA . GLN A 1 91 ? -1.862 -3.630 -7.050 1.00 96.44 91 GLN A CA 1
ATOM 649 C C . GLN A 1 91 ? -0.857 -2.495 -7.240 1.00 96.44 91 GLN A C 1
ATOM 651 O O . GLN A 1 91 ? -1.213 -1.316 -7.303 1.00 96.44 91 GLN A O 1
ATOM 656 N N . VAL A 1 92 ? 0.405 -2.888 -7.393 1.00 93.50 92 VAL A N 1
ATOM 657 C CA . VAL A 1 92 ? 1.504 -2.043 -7.856 1.00 93.50 92 VAL A CA 1
ATOM 658 C C . VAL A 1 92 ? 2.094 -2.670 -9.108 1.00 93.50 92 VAL A C 1
ATOM 660 O O . VAL A 1 92 ? 2.595 -3.794 -9.067 1.00 93.50 92 VAL A O 1
ATOM 663 N N . LYS A 1 93 ? 2.089 -1.932 -10.215 1.00 91.56 93 LYS A N 1
ATOM 664 C CA . LYS A 1 93 ? 2.799 -2.305 -11.438 1.00 91.56 93 LYS A CA 1
ATOM 665 C C . LYS A 1 93 ? 3.998 -1.390 -11.621 1.00 91.56 93 LYS A C 1
ATOM 667 O O . LYS A 1 93 ? 3.835 -0.181 -11.761 1.00 91.56 93 LYS A O 1
ATOM 672 N N . ALA A 1 94 ? 5.187 -1.979 -11.645 1.00 88.38 94 ALA A N 1
ATOM 673 C CA . ALA A 1 94 ? 6.423 -1.291 -11.978 1.00 88.38 94 ALA A CA 1
ATOM 674 C C . ALA A 1 94 ? 6.834 -1.623 -13.414 1.00 88.38 94 ALA A C 1
ATOM 676 O O . ALA A 1 94 ? 6.833 -2.792 -13.809 1.00 88.38 94 ALA A O 1
ATOM 677 N N . THR A 1 95 ? 7.202 -0.599 -14.181 1.00 86.00 95 THR A N 1
ATOM 678 C CA . THR A 1 95 ? 7.702 -0.729 -15.555 1.00 86.00 95 THR A CA 1
ATOM 679 C C . THR A 1 95 ? 9.045 -0.017 -15.672 1.00 86.00 95 THR A C 1
ATOM 681 O O . THR A 1 95 ? 9.161 1.156 -15.312 1.00 86.00 95 THR A O 1
ATOM 684 N N . ASP A 1 96 ? 10.057 -0.730 -16.166 1.00 79.50 96 ASP A N 1
ATOM 685 C CA . ASP A 1 96 ? 11.411 -0.216 -16.411 1.00 79.50 96 ASP A CA 1
ATOM 686 C C . ASP A 1 96 ? 12.047 0.458 -15.184 1.00 79.50 96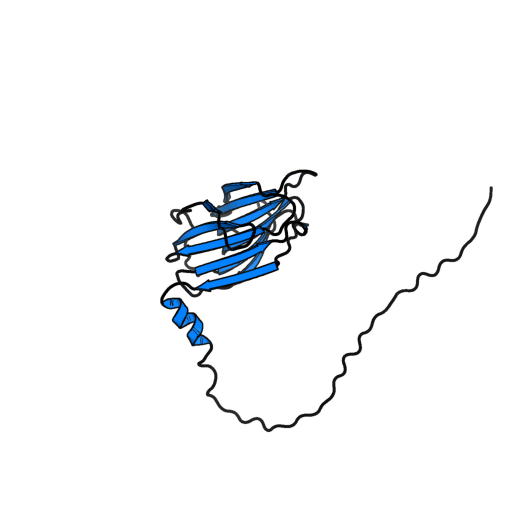 ASP A C 1
ATOM 688 O O . ASP A 1 96 ? 12.733 1.469 -15.298 1.00 79.50 96 ASP A O 1
ATOM 692 N N . ARG A 1 97 ? 11.801 -0.091 -13.985 1.00 75.62 97 ARG A N 1
ATOM 693 C CA . ARG A 1 97 ? 12.282 0.380 -12.664 1.00 75.62 97 ARG A CA 1
ATOM 694 C C . ARG A 1 97 ? 11.786 1.750 -12.202 1.00 75.62 97 ARG A C 1
ATOM 696 O O . ARG A 1 97 ? 11.952 2.066 -11.029 1.00 75.62 97 ARG A O 1
ATOM 703 N N . ALA A 1 98 ? 11.203 2.535 -13.094 1.00 75.44 98 ALA A N 1
ATOM 704 C CA . ALA A 1 98 ? 10.929 3.946 -12.876 1.00 75.44 98 ALA A CA 1
ATOM 705 C C . ALA A 1 98 ? 9.425 4.243 -12.818 1.00 75.44 98 ALA A C 1
ATOM 707 O O . ALA A 1 98 ? 8.973 5.054 -12.022 1.00 75.44 98 ALA A O 1
ATOM 708 N N . ARG A 1 99 ? 8.605 3.564 -13.618 1.00 82.25 99 ARG A N 1
ATOM 709 C CA . ARG A 1 99 ? 7.193 3.938 -13.759 1.00 82.25 99 ARG A CA 1
ATOM 710 C C . ARG A 1 99 ? 6.321 3.070 -12.874 1.00 82.25 99 ARG A C 1
ATOM 712 O O . ARG A 1 99 ? 6.303 1.851 -13.052 1.00 82.25 99 ARG A O 1
ATOM 719 N N . PHE A 1 100 ? 5.581 3.695 -11.962 1.00 86.56 100 PHE A N 1
ATOM 720 C CA . PHE A 1 100 ? 4.671 3.005 -11.053 1.00 86.56 100 PHE A CA 1
ATOM 721 C C . PHE A 1 100 ? 3.218 3.337 -11.375 1.00 86.56 100 PHE A C 1
ATOM 723 O O . PHE A 1 100 ? 2.841 4.494 -11.559 1.00 86.56 100 PHE A O 1
ATOM 730 N N . GLN A 1 101 ? 2.392 2.300 -11.424 1.00 90.62 101 GLN A N 1
ATOM 731 C CA . GLN A 1 101 ? 0.944 2.415 -11.520 1.00 90.62 101 GLN A CA 1
ATOM 732 C C . GLN A 1 101 ? 0.327 1.709 -10.320 1.00 90.62 101 GLN A C 1
ATOM 734 O O . GLN A 1 101 ? 0.675 0.564 -10.021 1.00 90.62 101 GLN A O 1
ATOM 739 N N . PHE A 1 102 ? -0.581 2.408 -9.646 1.00 93.19 102 PHE A N 1
ATOM 740 C CA . PHE A 1 102 ? -1.301 1.900 -8.485 1.00 93.19 102 PHE A CA 1
ATOM 741 C C . PHE A 1 102 ? -2.759 1.700 -8.844 1.00 93.19 102 PHE A C 1
ATOM 743 O O . PHE A 1 102 ? -3.385 2.583 -9.442 1.00 93.19 102 PHE A O 1
ATOM 750 N N . ALA A 1 103 ? -3.291 0.547 -8.464 1.00 95.25 103 ALA A N 1
ATOM 751 C CA . ALA A 1 103 ? -4.680 0.211 -8.694 1.00 95.25 103 ALA A CA 1
ATOM 752 C C . ALA A 1 103 ? -5.311 -0.443 -7.466 1.00 95.25 103 ALA A C 1
ATOM 754 O O . ALA A 1 103 ? -4.627 -1.021 -6.618 1.00 95.25 103 ALA A O 1
ATOM 755 N N . VAL A 1 104 ? -6.633 -0.337 -7.410 1.00 96.81 104 VAL A N 1
ATOM 756 C CA . VAL A 1 104 ? -7.495 -0.961 -6.410 1.00 96.81 104 VAL A CA 1
ATOM 757 C C . VAL A 1 104 ? -8.550 -1.813 -7.109 1.00 96.81 104 VAL A C 1
ATOM 759 O O . VAL A 1 104 ? -8.996 -1.464 -8.201 1.00 96.81 104 VAL A O 1
ATOM 762 N N . GLY A 1 105 ? -8.949 -2.917 -6.489 1.00 95.19 105 GLY A N 1
ATOM 763 C CA . GLY A 1 105 ? -10.049 -3.766 -6.936 1.00 95.19 105 GLY A CA 1
ATOM 764 C C . GLY A 1 105 ? -10.808 -4.367 -5.755 1.00 95.19 105 GLY A C 1
ATOM 765 O O . GLY A 1 105 ? -10.312 -4.377 -4.626 1.00 95.19 105 GLY A O 1
ATOM 766 N N . SER A 1 106 ? -12.008 -4.876 -6.015 1.00 92.94 106 SER A N 1
ATOM 767 C CA . SER A 1 106 ? -12.822 -5.603 -5.030 1.00 92.94 106 SER A CA 1
ATOM 768 C C . SER A 1 106 ? -12.605 -7.119 -5.076 1.00 92.94 106 SER A C 1
ATOM 770 O O . SER A 1 106 ? -12.888 -7.797 -4.095 1.00 92.94 106 SER A O 1
ATOM 772 N N . ASP A 1 107 ? -12.089 -7.648 -6.190 1.00 90.25 107 ASP A N 1
ATOM 773 C CA . ASP A 1 107 ? -11.992 -9.092 -6.450 1.00 90.25 107 ASP A CA 1
ATOM 774 C C . ASP A 1 107 ? -10.631 -9.547 -7.019 1.00 90.25 107 ASP A C 1
ATOM 776 O O . ASP A 1 107 ? -10.374 -10.742 -7.171 1.00 90.25 107 ASP A O 1
ATOM 780 N N . GLY A 1 108 ? -9.746 -8.603 -7.354 1.00 88.56 108 GLY A N 1
ATOM 781 C CA . GLY A 1 108 ? -8.450 -8.874 -7.980 1.00 88.56 108 GLY A CA 1
ATOM 782 C C . GLY A 1 108 ? -8.509 -9.186 -9.479 1.00 88.56 108 GLY A C 1
ATOM 783 O O . GLY A 1 108 ? -7.469 -9.489 -10.067 1.00 88.56 108 GLY A O 1
ATOM 784 N N . THR A 1 109 ? -9.683 -9.098 -10.110 1.00 90.94 109 THR A N 1
ATOM 785 C CA . THR A 1 109 ? -9.857 -9.263 -11.561 1.00 90.94 109 THR A CA 1
ATOM 786 C C . THR A 1 109 ? -10.133 -7.929 -12.247 1.00 90.94 109 THR A C 1
ATOM 788 O O . THR A 1 109 ? -9.565 -7.653 -13.307 1.00 90.94 109 THR A O 1
ATOM 791 N N . GLN A 1 110 ? -10.929 -7.065 -11.612 1.00 92.69 110 GLN A N 1
ATOM 792 C CA . GLN A 1 110 ? -11.224 -5.722 -12.093 1.00 92.69 110 GLN A CA 1
ATOM 793 C C . GLN A 1 110 ? -10.407 -4.688 -11.320 1.00 92.69 110 GLN A C 1
ATOM 795 O O . GLN A 1 110 ? -10.482 -4.584 -10.095 1.00 92.69 110 GLN A O 1
ATOM 800 N N . TRP A 1 111 ? -9.622 -3.903 -12.056 1.00 94.25 111 TRP A N 1
ATOM 801 C CA . TRP A 1 111 ? -8.683 -2.943 -11.487 1.00 94.25 111 TRP A CA 1
ATOM 802 C C . TRP A 1 111 ? -9.054 -1.517 -11.876 1.00 94.25 111 TRP A C 1
ATOM 804 O O . TRP A 1 111 ? -9.109 -1.172 -13.056 1.00 94.25 111 TRP A O 1
ATOM 814 N N . LYS A 1 112 ? -9.233 -0.660 -10.870 1.00 94.56 112 LYS A N 1
ATOM 815 C CA . LYS A 1 112 ? -9.342 0.788 -11.026 1.00 94.56 112 LYS A CA 1
ATOM 816 C C . LYS A 1 112 ? -7.994 1.434 -10.743 1.00 94.56 112 LYS A C 1
ATOM 818 O O . LYS A 1 112 ? -7.511 1.417 -9.611 1.00 94.56 112 LYS A O 1
ATOM 823 N N . THR A 1 113 ? -7.393 2.038 -11.760 1.00 93.94 113 THR A N 1
ATOM 824 C CA . THR A 1 113 ? -6.162 2.818 -11.596 1.00 93.94 113 THR A CA 1
ATOM 825 C C . THR A 1 113 ? -6.446 4.092 -10.800 1.00 93.94 113 THR A C 1
ATOM 827 O O . THR A 1 113 ? -7.344 4.856 -11.147 1.00 93.94 113 THR A O 1
ATOM 830 N N . LEU A 1 114 ? -5.676 4.324 -9.736 1.00 88.88 114 LEU A N 1
ATOM 831 C CA . LEU A 1 114 ? -5.819 5.496 -8.863 1.00 88.88 114 LEU A CA 1
ATOM 832 C C . LEU A 1 114 ? -4.850 6.620 -9.227 1.00 88.88 114 LEU A C 1
ATOM 834 O O . LEU A 1 114 ? -5.188 7.792 -9.111 1.00 88.88 114 LEU A O 1
ATOM 838 N N . ALA A 1 115 ? -3.651 6.258 -9.676 1.00 75.56 115 ALA A N 1
ATOM 839 C CA . ALA A 1 115 ? -2.612 7.193 -10.087 1.00 75.56 115 ALA A CA 1
ATOM 840 C C . ALA A 1 115 ? -1.998 6.704 -11.410 1.00 75.56 115 ALA A C 1
ATOM 842 O O . ALA A 1 115 ? -1.025 5.938 -11.391 1.00 75.56 115 ALA A O 1
ATOM 843 N N . PRO A 1 116 ? -2.597 7.058 -12.565 1.00 64.56 116 PRO A N 1
ATOM 844 C CA . PRO A 1 116 ? -2.045 6.698 -13.861 1.00 64.56 116 PRO A CA 1
ATOM 845 C C . PRO A 1 116 ? -0.768 7.507 -14.091 1.00 64.56 116 PRO A C 1
ATOM 847 O O . PRO A 1 116 ? -0.815 8.722 -14.231 1.00 64.56 116 PRO A O 1
ATOM 850 N N . GLY A 1 117 ? 0.383 6.834 -14.097 1.00 55.03 117 GLY A N 1
ATOM 851 C CA . GLY A 1 117 ? 1.657 7.500 -14.363 1.00 55.03 117 GLY A CA 1
ATOM 852 C C . GLY A 1 117 ? 2.096 8.427 -13.234 1.00 55.03 117 GLY A C 1
ATOM 853 O O . GLY A 1 117 ? 2.491 9.556 -13.501 1.00 55.03 117 GLY A O 1
ATOM 854 N N . ALA A 1 118 ? 2.058 7.952 -11.981 1.00 59.75 118 ALA A N 1
ATOM 855 C CA . ALA A 1 118 ? 2.895 8.541 -10.939 1.00 59.75 118 ALA A CA 1
ATOM 856 C C . ALA A 1 118 ? 4.360 8.406 -11.390 1.00 59.75 118 ALA A C 1
ATOM 858 O O . ALA A 1 118 ? 5.003 7.373 -11.185 1.00 59.75 118 ALA A O 1
ATOM 859 N N . ASP A 1 119 ? 4.832 9.419 -12.114 1.00 53.91 119 ASP A N 1
ATOM 860 C CA . ASP A 1 119 ? 6.152 9.438 -12.717 1.00 53.91 119 ASP A CA 1
ATOM 861 C C . ASP A 1 119 ? 7.207 9.468 -11.616 1.00 53.91 119 ASP A C 1
ATOM 863 O O . ASP A 1 119 ? 7.083 10.179 -10.613 1.00 53.91 119 ASP A O 1
ATOM 867 N N . SER A 1 120 ? 8.298 8.731 -11.820 1.00 51.19 120 SER A N 1
ATOM 868 C CA . SER A 1 120 ? 9.462 8.793 -10.939 1.00 51.19 120 SER A CA 1
ATOM 869 C C . SER A 1 120 ? 10.250 10.089 -11.035 1.00 51.19 120 SER A C 1
ATOM 871 O O . SER A 1 120 ? 11.366 10.116 -10.527 1.00 51.19 120 SER A O 1
ATOM 873 N N . GLY A 1 121 ? 9.722 11.133 -11.684 1.00 45.94 121 GLY A N 1
ATOM 874 C CA . GLY A 1 121 ? 10.441 12.376 -11.982 1.00 45.94 121 GLY A CA 1
ATOM 875 C C . GLY A 1 121 ? 11.107 13.022 -10.764 1.00 45.94 121 GLY A C 1
ATOM 876 O O . GLY A 1 121 ? 12.118 13.691 -10.918 1.00 45.94 121 GLY A O 1
ATOM 877 N N . ASP A 1 122 ? 10.611 12.714 -9.562 1.00 50.53 122 ASP A N 1
ATOM 878 C CA . ASP A 1 122 ? 11.180 13.126 -8.275 1.00 50.53 122 ASP A CA 1
ATOM 879 C C . ASP A 1 122 ? 11.398 11.963 -7.292 1.00 50.53 122 ASP A C 1
ATOM 881 O O . ASP A 1 122 ? 11.648 12.172 -6.099 1.00 50.53 122 ASP A O 1
ATOM 885 N N . LEU A 1 123 ? 11.271 10.715 -7.749 1.00 52.66 123 LEU A N 1
ATOM 886 C CA . LEU A 1 123 ? 11.503 9.577 -6.874 1.00 52.66 123 LEU A CA 1
ATOM 887 C C . LEU A 1 123 ? 13.021 9.452 -6.617 1.00 52.66 123 LEU A C 1
ATOM 889 O O . LEU A 1 123 ? 13.815 9.502 -7.556 1.00 52.66 123 LEU A O 1
ATOM 893 N N . PRO A 1 124 ? 13.431 9.342 -5.343 1.00 46.38 124 PRO A N 1
ATOM 894 C CA . PRO A 1 124 ? 14.826 9.378 -4.899 1.00 46.38 124 PRO A CA 1
ATOM 895 C C . PRO A 1 124 ? 15.666 8.301 -5.602 1.00 46.38 124 PRO A C 1
ATOM 897 O O . PRO A 1 124 ? 15.098 7.301 -6.044 1.00 46.38 124 PRO A O 1
ATOM 900 N N . PRO A 1 125 ? 17.000 8.473 -5.707 1.00 48.44 125 PRO A N 1
ATOM 901 C CA . PRO A 1 125 ? 17.862 7.533 -6.416 1.00 48.44 125 PRO A CA 1
ATOM 902 C C . PRO A 1 125 ? 17.602 6.106 -5.924 1.00 48.44 125 PRO A C 1
ATOM 904 O O . PRO A 1 125 ? 17.767 5.779 -4.754 1.00 48.44 125 PRO A O 1
ATOM 907 N N . TRP A 1 126 ? 17.127 5.263 -6.837 1.00 57.50 126 TRP A N 1
ATOM 908 C CA . TRP A 1 126 ? 16.774 3.865 -6.593 1.00 57.50 126 TRP A CA 1
ATOM 909 C C . TRP A 1 126 ? 17.999 2.941 -6.673 1.00 57.50 126 TRP A C 1
ATOM 911 O O . TRP A 1 126 ? 17.871 1.759 -7.007 1.00 57.50 126 TRP A O 1
ATOM 921 N N . ASP A 1 127 ? 19.188 3.464 -6.365 1.00 53.84 127 ASP A N 1
ATOM 922 C CA . ASP A 1 127 ? 20.460 2.728 -6.346 1.00 53.84 127 ASP A CA 1
ATOM 923 C C . ASP A 1 127 ? 20.459 1.552 -5.342 1.00 53.84 127 ASP A C 1
ATOM 925 O O . ASP A 1 127 ? 21.333 0.690 -5.382 1.00 53.84 127 ASP A O 1
ATOM 929 N N . LEU A 1 128 ? 19.411 1.440 -4.517 1.00 56.22 128 LEU A N 1
ATOM 930 C CA . LEU A 1 128 ? 19.209 0.394 -3.511 1.00 56.22 128 LEU A CA 1
ATOM 931 C C . LEU A 1 128 ? 18.400 -0.845 -3.968 1.00 56.22 128 LEU A C 1
ATOM 933 O O . LEU A 1 128 ? 18.169 -1.741 -3.152 1.00 56.22 128 LEU A O 1
ATOM 937 N N . ALA A 1 129 ? 18.010 -0.943 -5.248 1.00 55.66 129 ALA A N 1
ATOM 938 C CA . ALA A 1 129 ? 17.226 -2.048 -5.833 1.00 55.66 129 ALA A CA 1
ATOM 939 C C . ALA A 1 129 ? 15.839 -2.247 -5.175 1.00 55.66 129 ALA A C 1
ATOM 941 O O . ALA A 1 129 ? 15.699 -2.959 -4.180 1.00 55.66 129 ALA A O 1
ATOM 942 N N . VAL A 1 130 ? 14.805 -1.622 -5.756 1.00 62.12 130 VAL A N 1
ATOM 943 C CA . VAL A 1 130 ? 13.408 -1.552 -5.268 1.00 62.12 130 VAL A CA 1
ATOM 944 C C . VAL A 1 130 ? 12.893 -2.888 -4.719 1.00 62.12 130 VAL A C 1
ATOM 946 O O . VAL A 1 130 ? 12.860 -3.904 -5.418 1.00 62.12 130 VAL A O 1
ATOM 949 N N . ARG A 1 131 ? 12.464 -2.886 -3.452 1.00 74.38 131 ARG A N 1
ATOM 950 C CA . ARG A 1 131 ? 11.989 -4.077 -2.743 1.00 74.38 131 ARG A CA 1
ATOM 951 C C . ARG A 1 131 ? 10.533 -3.873 -2.371 1.00 74.38 131 ARG A C 1
ATOM 953 O O . ARG A 1 131 ? 10.247 -3.189 -1.398 1.00 74.38 131 ARG A O 1
ATOM 960 N N . VAL A 1 132 ? 9.616 -4.412 -3.163 1.00 90.00 132 VAL A N 1
ATOM 961 C CA . VAL A 1 132 ? 8.181 -4.371 -2.854 1.00 90.00 132 VAL A CA 1
ATOM 962 C C . VAL A 1 132 ? 7.933 -4.737 -1.395 1.00 90.00 132 VAL A C 1
ATOM 964 O O . VAL A 1 132 ? 8.492 -5.723 -0.900 1.00 90.00 132 VAL A O 1
ATOM 967 N N . ALA A 1 133 ? 7.097 -3.950 -0.725 1.00 93.38 133 ALA A N 1
ATOM 968 C CA . ALA A 1 133 ? 6.830 -4.112 0.690 1.00 93.38 133 ALA A CA 1
ATOM 969 C C . ALA A 1 133 ? 5.341 -4.109 1.016 1.00 93.38 133 ALA A C 1
ATOM 971 O O . ALA A 1 133 ? 4.571 -3.356 0.427 1.00 93.38 133 ALA A O 1
ATOM 972 N N . LEU A 1 134 ? 4.981 -4.924 2.003 1.00 97.00 134 LEU A N 1
ATOM 973 C CA . LEU A 1 134 ? 3.778 -4.750 2.803 1.00 97.00 134 LEU A CA 1
ATOM 974 C C . LEU A 1 134 ? 4.098 -3.775 3.933 1.00 97.00 134 LEU A C 1
ATOM 976 O O . LEU A 1 134 ? 5.183 -3.853 4.525 1.00 97.00 134 LEU A O 1
ATOM 980 N N . LEU A 1 135 ? 3.172 -2.875 4.247 1.00 96.38 135 LEU A N 1
ATOM 981 C CA . LEU A 1 135 ? 3.359 -1.913 5.325 1.00 96.38 135 LEU A CA 1
ATOM 982 C C . LEU A 1 135 ? 2.095 -1.670 6.139 1.00 96.38 135 LEU A C 1
ATOM 984 O O . LEU A 1 135 ? 0.985 -1.670 5.608 1.00 96.38 135 LEU A O 1
ATOM 988 N N . VAL A 1 136 ? 2.311 -1.391 7.421 1.00 97.38 136 VAL A N 1
ATOM 989 C CA . VAL A 1 136 ? 1.329 -0.800 8.329 1.00 97.38 136 VAL A CA 1
ATOM 990 C C . VAL A 1 136 ? 1.946 0.470 8.888 1.00 97.38 136 VAL A C 1
ATOM 992 O O . VAL A 1 136 ? 3.049 0.439 9.435 1.00 97.38 136 VAL A O 1
ATOM 995 N N . ALA A 1 137 ? 1.254 1.588 8.736 1.00 94.75 137 ALA A N 1
ATOM 996 C CA . ALA A 1 137 ? 1.693 2.883 9.216 1.00 94.75 137 ALA A CA 1
ATOM 997 C C . ALA A 1 137 ? 0.555 3.527 10.013 1.00 94.75 137 ALA A C 1
ATOM 999 O O . ALA A 1 137 ? -0.583 3.505 9.564 1.00 94.75 137 ALA A O 1
ATOM 1000 N N . GLY A 1 138 ? 0.833 4.145 11.157 1.00 93.69 138 GLY A N 1
ATOM 1001 C CA . GLY A 1 138 ? -0.207 4.833 11.927 1.00 93.69 138 GLY A CA 1
ATOM 1002 C C . GLY A 1 138 ? 0.247 5.185 13.339 1.00 93.69 138 GLY A C 1
ATOM 1003 O O . GLY A 1 138 ? 1.458 5.269 13.570 1.00 93.69 138 GLY A O 1
ATOM 1004 N N . PRO A 1 139 ? -0.687 5.385 14.286 1.00 93.44 139 PRO A N 1
ATOM 1005 C CA . PRO A 1 139 ? -0.349 5.463 15.706 1.00 93.44 139 PRO A CA 1
ATOM 1006 C C . PRO A 1 139 ? 0.380 4.188 16.183 1.00 93.44 139 PRO A C 1
ATOM 1008 O O . PRO A 1 139 ? 0.368 3.171 15.492 1.00 93.44 139 PRO A O 1
ATOM 1011 N N . PRO A 1 140 ? 1.002 4.181 17.376 1.00 91.56 140 PRO A N 1
ATOM 1012 C CA . PRO A 1 140 ? 1.707 3.001 17.900 1.00 91.56 140 PRO A CA 1
ATOM 1013 C C . PRO A 1 140 ? 0.850 1.728 18.013 1.00 91.56 140 PRO A C 1
ATOM 1015 O O . PRO A 1 140 ? 1.388 0.626 18.036 1.00 91.56 140 PRO A O 1
ATOM 1018 N N . THR A 1 141 ? -0.474 1.879 18.079 1.00 91.75 141 THR A N 1
ATOM 1019 C CA . THR A 1 141 ? -1.472 0.799 18.122 1.00 91.75 141 THR A CA 1
ATOM 1020 C C . THR A 1 141 ? -1.955 0.357 16.735 1.00 91.75 141 THR A C 1
ATOM 1022 O O . THR A 1 141 ? -2.808 -0.526 16.635 1.00 91.75 141 THR A O 1
ATOM 1025 N N . ALA A 1 142 ? -1.435 0.960 15.660 1.00 95.38 142 ALA A N 1
ATOM 1026 C CA . ALA A 1 142 ? -1.834 0.655 14.295 1.00 95.38 142 ALA A CA 1
ATOM 1027 C C . ALA A 1 142 ? -1.564 -0.813 13.956 1.00 95.38 142 ALA A C 1
ATOM 1029 O O . ALA A 1 142 ? -0.461 -1.331 14.129 1.00 95.38 142 ALA A O 1
ATOM 1030 N N . SER A 1 143 ? -2.586 -1.469 13.422 1.00 96.38 143 SER A N 1
ATOM 1031 C CA . SER A 1 143 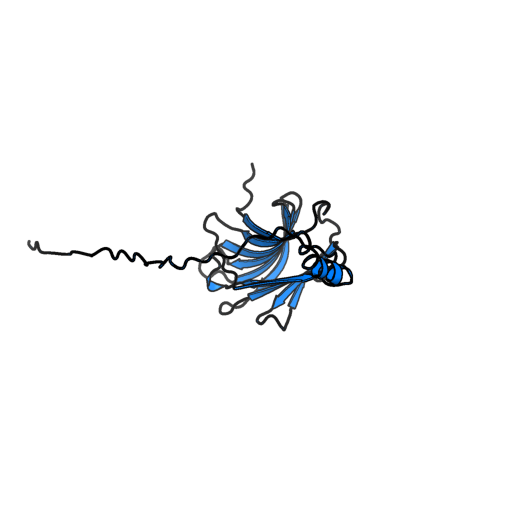? -2.530 -2.851 12.963 1.00 96.38 143 SER A CA 1
ATOM 1032 C C . SER A 1 143 ? -3.339 -3.012 11.678 1.00 96.38 143 SER A C 1
ATOM 1034 O O . SER A 1 143 ? -4.140 -2.149 11.311 1.00 96.38 143 SER A O 1
ATOM 1036 N N . GLY A 1 144 ? -3.047 -4.090 10.958 1.00 96.06 144 GLY A N 1
ATOM 1037 C CA . GLY A 1 144 ? -3.631 -4.423 9.669 1.00 96.06 144 GLY A CA 1
ATOM 1038 C C . GLY A 1 144 ? -3.457 -5.906 9.384 1.00 96.06 144 GLY A C 1
ATOM 1039 O O . GLY A 1 144 ? -2.455 -6.497 9.793 1.00 96.06 144 GLY A O 1
ATOM 1040 N N . ALA A 1 145 ? -4.411 -6.497 8.670 1.00 95.56 145 ALA A N 1
ATOM 1041 C CA . ALA A 1 145 ? -4.353 -7.890 8.250 1.00 95.56 145 ALA A CA 1
ATOM 1042 C C . ALA A 1 145 ? -4.235 -7.989 6.725 1.00 95.56 145 ALA A C 1
ATOM 1044 O O . ALA A 1 145 ? -4.950 -7.317 5.979 1.00 95.56 145 ALA A O 1
ATOM 1045 N N . PHE A 1 146 ? -3.326 -8.853 6.274 1.00 97.38 146 PHE A N 1
ATOM 1046 C CA . PHE A 1 146 ? -3.116 -9.166 4.865 1.00 97.38 146 PHE A CA 1
ATOM 1047 C C . PHE A 1 146 ? -3.538 -10.611 4.604 1.00 97.38 146 PHE A C 1
ATOM 1049 O O . PHE A 1 146 ? -3.099 -11.516 5.311 1.00 97.38 146 PHE A O 1
ATOM 1056 N N . GLY A 1 147 ? -4.363 -10.834 3.583 1.00 95.75 147 GLY A N 1
ATOM 1057 C CA . GLY A 1 147 ? -4.799 -12.172 3.183 1.00 95.75 147 GLY A CA 1
ATOM 1058 C C . GLY A 1 147 ? -3.772 -12.883 2.303 1.00 95.75 147 GLY A C 1
ATOM 1059 O O . GLY A 1 147 ? -3.372 -14.012 2.576 1.00 95.75 147 GLY A O 1
ATOM 1060 N N . THR A 1 148 ? -3.319 -12.221 1.238 1.00 96.12 148 THR A N 1
ATOM 1061 C CA . THR A 1 148 ? -2.336 -12.782 0.300 1.00 96.12 148 THR A CA 1
ATOM 1062 C C . THR A 1 148 ? -1.316 -11.737 -0.113 1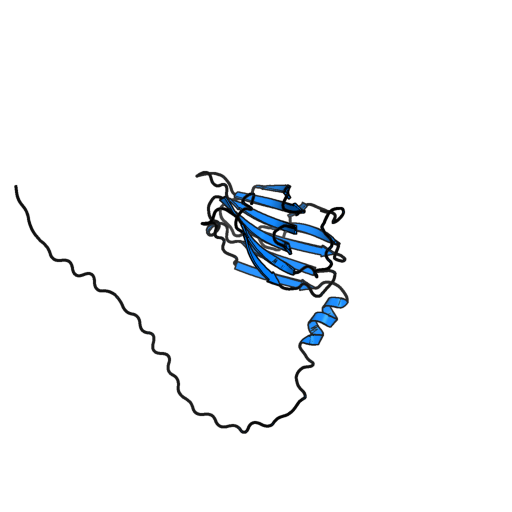.00 96.12 148 THR A C 1
ATOM 1064 O O . THR A 1 148 ? -1.558 -10.536 -0.012 1.00 96.12 148 THR A O 1
ATOM 1067 N N . PHE A 1 149 ? -0.165 -12.196 -0.595 1.00 96.56 149 PHE A N 1
ATOM 1068 C CA . PHE A 1 149 ? 0.828 -11.346 -1.229 1.00 96.56 149 PHE A CA 1
ATOM 1069 C C . PHE A 1 149 ? 1.437 -12.074 -2.432 1.00 96.56 149 PHE A C 1
ATOM 1071 O O . PHE A 1 149 ? 1.969 -13.180 -2.297 1.00 96.56 149 PHE A O 1
ATOM 1078 N N . ARG A 1 150 ? 1.373 -11.451 -3.612 1.00 95.94 150 ARG A N 1
ATOM 1079 C CA . ARG A 1 150 ? 1.913 -11.975 -4.872 1.00 95.94 150 ARG A CA 1
ATOM 1080 C C . ARG A 1 150 ? 2.910 -10.979 -5.450 1.00 95.94 150 ARG A C 1
ATOM 1082 O O . ARG A 1 150 ? 2.643 -9.787 -5.483 1.00 95.94 150 ARG A O 1
ATOM 1089 N N . LEU A 1 151 ? 4.056 -11.473 -5.914 1.00 94.56 151 LEU A N 1
ATOM 1090 C CA . LEU A 1 151 ? 5.011 -10.697 -6.707 1.00 94.56 151 LEU A CA 1
ATOM 1091 C C . LEU A 1 151 ? 5.383 -11.505 -7.942 1.00 94.56 151 LEU A C 1
ATOM 1093 O O . LEU A 1 151 ? 5.979 -12.579 -7.824 1.00 94.56 151 LEU A O 1
ATOM 1097 N N . GLU A 1 152 ? 5.074 -10.948 -9.100 1.00 93.06 152 GLU A N 1
ATOM 1098 C CA . GLU A 1 152 ? 5.358 -11.515 -10.405 1.00 93.06 152 GLU A CA 1
ATOM 1099 C C . GLU A 1 152 ? 6.317 -10.609 -11.171 1.00 93.06 152 GLU A C 1
ATOM 1101 O O . GLU A 1 152 ? 6.099 -9.409 -11.297 1.00 93.06 152 GLU A O 1
ATOM 1106 N N . HIS A 1 153 ? 7.403 -11.180 -11.682 1.00 90.25 153 HIS A N 1
ATOM 1107 C CA . HIS A 1 153 ? 8.329 -10.461 -12.550 1.00 90.25 153 HIS A CA 1
ATOM 1108 C C . HIS A 1 153 ? 7.831 -10.514 -13.996 1.00 90.25 153 HIS A C 1
ATOM 1110 O O . HIS A 1 153 ? 7.471 -11.585 -14.482 1.00 90.25 153 HIS A O 1
ATOM 1116 N N . VAL A 1 154 ? 7.875 -9.377 -14.688 1.00 84.94 154 VAL A N 1
ATOM 1117 C CA . VAL A 1 154 ? 7.413 -9.221 -16.072 1.00 84.94 154 VAL A CA 1
ATOM 1118 C C . VAL A 1 154 ? 8.617 -8.930 -16.974 1.00 84.94 154 VAL A C 1
ATOM 1120 O O . VAL A 1 154 ? 9.509 -8.173 -16.598 1.00 84.94 154 VAL A O 1
ATOM 1123 N N . GLY A 1 155 ? 8.651 -9.524 -18.169 1.00 71.94 155 GLY A N 1
ATOM 1124 C CA . GLY A 1 155 ? 9.713 -9.311 -19.164 1.00 71.94 155 GLY A CA 1
ATOM 1125 C C . GLY A 1 155 ? 10.816 -10.386 -19.178 1.00 71.94 155 GLY A C 1
ATOM 1126 O O . GLY A 1 155 ? 10.722 -11.382 -18.457 1.00 71.94 155 GLY A O 1
ATOM 1127 N N . PRO A 1 156 ? 11.868 -10.220 -20.005 1.00 61.72 156 PRO A N 1
ATOM 1128 C CA . PRO A 1 156 ? 12.893 -11.249 -20.243 1.00 61.72 156 PRO A CA 1
ATOM 1129 C C . PRO A 1 156 ? 13.678 -11.638 -18.976 1.00 61.72 156 PRO A C 1
ATOM 1131 O O . PRO A 1 156 ? 14.084 -12.792 -18.816 1.00 61.72 156 PRO A O 1
ATOM 1134 N N . ASP A 1 157 ? 13.801 -10.723 -18.013 1.00 59.12 157 ASP A N 1
ATOM 1135 C CA . ASP A 1 157 ? 14.419 -10.984 -16.706 1.00 59.12 157 ASP A CA 1
ATOM 1136 C C . ASP A 1 157 ? 13.601 -11.944 -15.823 1.00 59.12 157 ASP A C 1
ATOM 1138 O O . ASP A 1 157 ? 14.142 -12.572 -14.906 1.00 59.12 157 ASP A O 1
ATOM 1142 N N . ALA A 1 158 ? 12.306 -12.127 -16.110 1.00 57.94 158 ALA A N 1
ATOM 1143 C CA . ALA A 1 158 ? 11.459 -13.081 -15.400 1.00 57.94 158 ALA A CA 1
ATOM 1144 C C . ALA A 1 158 ? 11.949 -14.528 -15.586 1.00 57.94 158 ALA A C 1
ATOM 1146 O O . ALA A 1 158 ? 11.873 -15.330 -14.653 1.00 57.94 158 ALA A O 1
ATOM 1147 N N . ALA A 1 159 ? 12.511 -14.858 -16.757 1.00 53.56 159 ALA A N 1
ATOM 1148 C CA . ALA A 1 159 ? 13.104 -16.168 -17.025 1.00 53.56 159 ALA A CA 1
ATOM 1149 C C . ALA A 1 159 ? 14.376 -16.404 -16.189 1.00 53.56 159 ALA A C 1
ATOM 1151 O O . ALA A 1 159 ? 14.540 -17.477 -15.605 1.00 53.56 159 ALA A O 1
ATOM 1152 N N . ARG A 1 160 ? 15.228 -15.380 -16.029 1.00 54.66 160 ARG A N 1
ATOM 1153 C CA . ARG A 1 160 ? 16.440 -15.446 -15.187 1.00 54.66 160 ARG A CA 1
ATOM 1154 C C . ARG A 1 160 ? 16.108 -15.586 -13.700 1.00 54.66 160 ARG A C 1
ATOM 1156 O O . ARG A 1 160 ? 16.748 -16.367 -12.996 1.00 54.66 160 ARG A O 1
ATOM 1163 N N . ALA A 1 161 ? 15.067 -14.897 -13.228 1.00 54.69 161 ALA A N 1
ATOM 1164 C CA . ALA A 1 161 ? 14.593 -15.022 -11.851 1.00 54.69 161 ALA A CA 1
ATOM 1165 C C . ALA A 1 161 ? 14.003 -16.412 -11.532 1.00 54.69 161 ALA A C 1
ATOM 1167 O O . ALA A 1 161 ? 14.078 -16.847 -10.382 1.00 54.69 161 ALA A O 1
ATOM 1168 N N . ARG A 1 162 ? 13.443 -17.112 -12.533 1.00 55.75 162 ARG A N 1
ATOM 1169 C CA . ARG A 1 162 ? 12.960 -18.500 -12.409 1.00 55.75 162 ARG A CA 1
ATOM 1170 C C . ARG A 1 162 ? 14.100 -19.530 -12.478 1.00 55.75 162 ARG A C 1
ATOM 1172 O O . ARG A 1 162 ? 14.096 -20.477 -11.697 1.00 55.75 162 ARG A O 1
ATOM 1179 N N . GLY A 1 163 ? 15.104 -19.318 -13.335 1.00 47.94 163 GLY A N 1
ATOM 1180 C CA . GLY A 1 163 ? 16.219 -20.255 -13.559 1.00 47.94 163 GLY A CA 1
ATOM 1181 C C . GLY A 1 163 ? 17.219 -20.403 -12.401 1.00 47.94 163 GLY A C 1
ATOM 1182 O O . GLY A 1 163 ? 17.795 -21.471 -12.219 1.00 47.94 163 GLY A O 1
ATOM 1183 N N . GLN A 1 164 ? 17.377 -19.390 -11.540 1.00 49.47 164 GLN A N 1
ATOM 1184 C CA . GLN A 1 164 ? 18.265 -19.467 -10.362 1.00 49.47 164 GLN A CA 1
ATOM 1185 C C . GLN A 1 164 ? 17.787 -20.426 -9.254 1.00 49.47 164 GLN A C 1
ATOM 1187 O O . GLN A 1 164 ? 18.491 -20.612 -8.263 1.00 49.47 164 GLN A O 1
ATOM 1192 N N . ARG A 1 165 ? 16.608 -21.047 -9.395 1.00 47.50 165 ARG A N 1
ATOM 1193 C CA . ARG A 1 165 ? 16.133 -22.088 -8.472 1.00 47.50 165 ARG A CA 1
ATOM 1194 C C . ARG A 1 165 ? 16.674 -23.489 -8.798 1.00 47.50 165 ARG A C 1
ATOM 1196 O O . ARG A 1 165 ? 16.467 -24.383 -7.990 1.00 47.50 165 ARG A O 1
ATOM 1203 N N . SER A 1 166 ? 17.364 -23.676 -9.932 1.00 45.56 166 SER A N 1
ATOM 1204 C CA . SER A 1 166 ? 17.701 -25.010 -10.464 1.00 45.56 166 SER A CA 1
ATOM 1205 C C . SER A 1 166 ? 19.195 -25.371 -10.507 1.00 45.56 166 SER A C 1
ATOM 1207 O O . SER A 1 166 ? 19.510 -26.486 -10.904 1.00 45.56 166 SER A O 1
ATOM 1209 N N . THR A 1 167 ? 20.131 -24.502 -10.105 1.00 44.03 167 THR A N 1
ATOM 1210 C CA . THR A 1 167 ? 21.583 -24.788 -10.229 1.00 44.03 167 THR A CA 1
ATOM 1211 C C . THR A 1 167 ? 22.326 -24.982 -8.906 1.00 44.03 167 THR A C 1
ATOM 1213 O O . THR A 1 167 ? 23.552 -24.946 -8.874 1.00 44.03 167 THR A O 1
ATOM 1216 N N . ARG A 1 168 ? 21.622 -25.250 -7.797 1.00 44.16 168 ARG A N 1
ATOM 1217 C CA . ARG A 1 168 ? 22.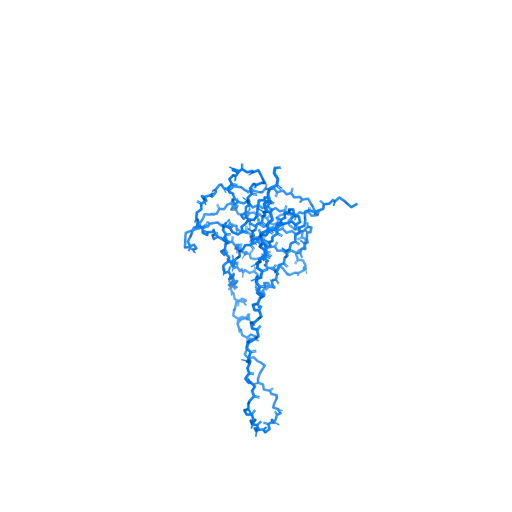259 -25.719 -6.552 1.00 44.16 168 ARG A CA 1
ATOM 1218 C C . ARG A 1 168 ? 21.881 -27.166 -6.255 1.00 44.16 168 ARG A C 1
ATOM 1220 O O . ARG A 1 168 ? 21.267 -27.454 -5.236 1.00 44.16 168 ARG A O 1
ATOM 1227 N N . ALA A 1 169 ? 22.244 -28.059 -7.164 1.00 44.62 169 ALA A N 1
ATOM 1228 C CA . ALA A 1 169 ? 22.283 -29.491 -6.912 1.00 44.62 169 ALA A CA 1
ATOM 1229 C C . ALA A 1 169 ? 23.319 -30.120 -7.845 1.00 44.62 169 ALA A C 1
ATOM 1231 O O . ALA A 1 169 ? 22.953 -30.730 -8.831 1.00 44.62 169 ALA A O 1
ATOM 1232 N N . GLU A 1 170 ? 24.602 -29.913 -7.556 1.00 47.81 170 GLU A N 1
ATOM 1233 C CA . GLU A 1 170 ? 25.666 -30.853 -7.922 1.00 47.81 170 GLU A CA 1
ATOM 1234 C C . GLU A 1 170 ? 26.928 -30.470 -7.146 1.00 47.81 170 GLU A C 1
ATOM 1236 O O . GLU A 1 170 ? 27.600 -29.476 -7.397 1.00 47.81 170 GLU A O 1
ATOM 1241 N N . GLY A 1 171 ? 27.157 -31.224 -6.081 1.00 35.59 171 GLY A N 1
ATOM 1242 C CA . GLY A 1 171 ? 28.210 -31.024 -5.097 1.00 35.59 171 GLY A CA 1
ATOM 1243 C C . GLY A 1 171 ? 28.024 -32.101 -4.048 1.00 35.59 171 GLY A C 1
ATOM 1244 O O . GLY A 1 171 ? 27.558 -31.839 -2.944 1.00 35.59 171 GLY A O 1
ATOM 1245 N N . GLY A 1 172 ? 28.233 -33.343 -4.483 1.00 45.72 172 GLY A N 1
ATOM 1246 C CA . GLY A 1 172 ? 27.993 -34.535 -3.695 1.00 45.72 172 GLY A CA 1
ATOM 1247 C C . GLY A 1 172 ? 28.785 -34.528 -2.395 1.00 45.72 172 GLY A C 1
ATOM 1248 O O . GLY A 1 172 ? 29.992 -34.312 -2.365 1.00 45.72 172 GLY A O 1
ATOM 1249 N N . THR A 1 173 ? 28.103 -34.854 -1.310 1.00 33.84 173 THR A N 1
ATOM 1250 C CA . THR A 1 173 ? 28.728 -35.564 -0.200 1.00 33.84 173 THR A CA 1
ATOM 1251 C C . THR A 1 173 ? 27.688 -36.544 0.308 1.00 33.84 173 THR A C 1
ATOM 1253 O O . THR A 1 173 ? 26.595 -36.165 0.724 1.00 33.84 173 THR A O 1
ATOM 1256 N N . ARG A 1 174 ? 27.998 -37.831 0.142 1.00 38.91 174 ARG A N 1
ATOM 1257 C CA . ARG A 1 174 ? 27.160 -38.949 0.568 1.00 38.91 174 ARG A CA 1
ATOM 1258 C C . ARG A 1 174 ? 26.995 -38.869 2.085 1.00 38.91 174 ARG A C 1
ATOM 1260 O O . ARG A 1 174 ? 27.991 -38.947 2.795 1.00 38.91 174 ARG A O 1
ATOM 1267 N N . TYR A 1 175 ? 25.761 -38.764 2.565 1.00 35.22 175 TYR A N 1
ATOM 1268 C CA . TYR A 1 175 ? 25.422 -39.123 3.939 1.00 35.22 175 TYR A CA 1
ATOM 1269 C C . TYR A 1 175 ? 24.635 -40.435 3.905 1.00 35.22 175 TYR A C 1
ATOM 1271 O O . TYR A 1 175 ? 23.643 -40.516 3.174 1.00 35.22 175 TYR A O 1
ATOM 1279 N N . PRO A 1 176 ? 25.078 -41.480 4.625 1.00 40.16 176 PRO A N 1
ATOM 1280 C CA . PRO A 1 176 ? 24.353 -42.733 4.681 1.00 40.16 176 PRO A CA 1
ATOM 1281 C C . PRO A 1 176 ? 23.065 -42.563 5.488 1.00 40.16 176 PRO A C 1
ATOM 1283 O O . PRO A 1 176 ? 23.015 -41.904 6.526 1.00 40.16 176 PRO A O 1
ATOM 1286 N N . SER A 1 177 ? 22.021 -43.189 4.965 1.00 40.84 177 SER A N 1
ATOM 1287 C CA . SER A 1 177 ? 20.713 -43.369 5.571 1.00 40.84 177 SER A CA 1
ATOM 1288 C C . SER A 1 177 ? 20.805 -44.070 6.927 1.00 40.84 177 SER A C 1
ATOM 1290 O O . SER A 1 177 ? 21.196 -45.234 6.994 1.00 40.84 177 SER A O 1
ATOM 1292 N N . ALA A 1 178 ? 20.344 -43.403 7.980 1.00 34.81 178 ALA A N 1
ATOM 1293 C CA . ALA A 1 178 ? 19.846 -44.058 9.182 1.00 34.81 178 ALA A CA 1
ATOM 1294 C C . ALA A 1 178 ? 18.727 -43.197 9.779 1.00 34.81 178 ALA A C 1
ATOM 1296 O O . ALA A 1 178 ? 18.957 -42.116 10.317 1.00 34.81 178 ALA A O 1
ATOM 1297 N N . ILE A 1 179 ? 17.498 -43.681 9.626 1.00 44.06 179 ILE A N 1
ATOM 1298 C CA . ILE A 1 179 ? 16.311 -43.195 10.329 1.00 44.06 179 ILE A CA 1
ATOM 1299 C C . ILE A 1 179 ? 16.360 -43.781 11.745 1.00 44.06 179 ILE A C 1
ATOM 1301 O O . ILE A 1 179 ? 16.569 -44.987 11.887 1.00 44.06 179 ILE A O 1
ATOM 1305 N N . PRO A 1 180 ? 16.057 -42.978 12.774 1.00 37.06 180 PRO A N 1
ATOM 1306 C CA . PRO A 1 180 ? 15.135 -43.477 13.777 1.00 37.06 180 PRO A CA 1
ATOM 1307 C C . PRO A 1 180 ? 13.959 -42.524 13.969 1.00 37.06 180 PRO A C 1
ATOM 1309 O O . PRO A 1 180 ? 14.087 -41.324 14.209 1.00 37.06 180 PRO A O 1
ATOM 1312 N N . SER A 1 181 ? 12.788 -43.134 13.869 1.00 43.34 181 SER A N 1
ATOM 1313 C CA . SER A 1 181 ? 11.497 -42.650 14.315 1.00 43.34 181 SER A CA 1
ATOM 1314 C C . SER A 1 181 ? 11.537 -42.206 15.779 1.00 43.34 181 SER A C 1
ATOM 1316 O O . SER A 1 181 ? 12.120 -42.907 16.600 1.00 43.34 181 SER A O 1
ATOM 1318 N N . LEU A 1 182 ? 10.809 -41.120 16.074 1.00 40.22 182 LEU A N 1
ATOM 1319 C CA . LEU A 1 182 ? 10.140 -40.737 17.334 1.00 40.22 182 LEU A CA 1
ATOM 1320 C C . LEU A 1 182 ? 10.462 -39.294 17.740 1.00 40.22 182 LEU A C 1
ATOM 1322 O O . LEU A 1 182 ? 11.454 -39.028 18.402 1.00 40.22 182 LEU A O 1
ATOM 1326 N N . LEU A 1 183 ? 9.523 -38.384 17.473 1.00 37.38 183 LEU A N 1
ATOM 1327 C CA . LEU A 1 183 ? 9.194 -37.339 18.441 1.00 37.38 183 LEU A CA 1
ATOM 1328 C C . LEU A 1 183 ? 7.704 -36.990 18.313 1.00 37.38 183 LEU A C 1
ATOM 1330 O O . LEU A 1 183 ? 7.266 -36.300 17.395 1.00 37.38 183 LEU A O 1
ATOM 1334 N N . ARG A 1 184 ? 6.910 -37.537 19.239 1.00 39.84 184 ARG A N 1
ATOM 1335 C CA . ARG A 1 184 ? 5.519 -37.137 19.474 1.00 39.84 184 ARG A CA 1
ATOM 1336 C C . ARG A 1 184 ? 5.522 -35.741 20.096 1.00 39.84 184 ARG A C 1
ATOM 1338 O O . ARG A 1 184 ? 6.030 -35.576 21.201 1.00 39.84 184 ARG A O 1
ATOM 1345 N N . TRP A 1 185 ? 4.888 -34.771 19.449 1.00 31.23 185 TRP A N 1
ATOM 1346 C CA . TRP A 1 185 ? 4.527 -33.511 20.094 1.00 31.23 185 TRP A CA 1
ATOM 1347 C C . TRP A 1 185 ? 3.234 -33.714 20.893 1.00 31.23 185 TRP A C 1
ATOM 1349 O O . TRP A 1 185 ? 2.166 -33.930 20.324 1.00 31.23 185 TRP A O 1
ATOM 1359 N N . ARG A 1 186 ? 3.333 -33.690 22.228 1.00 37.53 186 ARG A N 1
ATOM 1360 C CA . ARG A 1 186 ? 2.176 -33.532 23.122 1.00 37.53 186 ARG A CA 1
ATOM 1361 C C . ARG A 1 186 ? 1.899 -32.041 23.286 1.00 37.53 186 ARG A C 1
ATOM 1363 O O . ARG A 1 186 ? 2.763 -31.295 23.736 1.00 37.53 186 ARG A O 1
ATOM 1370 N N . ALA A 1 187 ? 0.677 -31.640 22.953 1.00 37.25 187 ALA A N 1
ATOM 1371 C CA . ALA A 1 187 ? 0.110 -30.359 23.337 1.00 37.25 187 ALA A CA 1
ATOM 1372 C C . ALA A 1 187 ? -0.017 -30.285 24.869 1.00 37.25 187 ALA A C 1
ATOM 1374 O O . ALA A 1 187 ? -0.561 -31.196 25.495 1.00 37.25 187 ALA A O 1
ATOM 1375 N N . LEU A 1 188 ? 0.478 -29.201 25.466 1.00 37.97 188 LEU A N 1
ATOM 1376 C CA . LEU A 1 188 ? 0.165 -28.811 26.838 1.00 37.97 188 LEU A CA 1
ATOM 1377 C C . LEU A 1 188 ? -0.824 -27.649 26.779 1.00 37.97 188 LEU A C 1
ATOM 1379 O O . LEU A 1 188 ? -0.448 -26.482 26.747 1.00 37.97 188 LEU A O 1
ATOM 1383 N N . SER A 1 189 ? -2.105 -27.991 26.763 1.00 39.84 189 SER A N 1
ATOM 1384 C CA . SER A 1 189 ? -3.192 -27.116 27.180 1.00 39.84 189 SER A CA 1
ATOM 1385 C C . SER A 1 189 ? -3.182 -27.047 28.709 1.00 39.84 189 SER A C 1
ATOM 1387 O O . SER A 1 189 ? -3.412 -28.047 29.387 1.00 39.84 189 SER A O 1
ATOM 1389 N N . ARG A 1 190 ? -2.906 -25.868 29.274 1.00 38.56 190 ARG A N 1
ATOM 1390 C CA . ARG A 1 190 ? -3.230 -25.566 30.674 1.00 38.56 190 ARG A CA 1
ATOM 1391 C C . ARG A 1 190 ? -4.417 -24.615 30.701 1.00 38.56 190 ARG A C 1
ATOM 1393 O O . ARG A 1 190 ? -4.280 -23.416 30.496 1.00 38.56 190 ARG A O 1
ATOM 1400 N N . SER A 1 191 ? -5.582 -25.197 30.945 1.00 37.28 191 SER A N 1
ATOM 1401 C CA . SER A 1 191 ? -6.779 -24.536 31.451 1.00 37.28 191 SER A CA 1
ATOM 1402 C C . SER A 1 191 ? -6.541 -24.088 32.896 1.00 37.28 191 SER A C 1
ATOM 1404 O O . SER A 1 191 ? -6.174 -24.903 33.743 1.00 37.28 191 SER A O 1
ATOM 1406 N N . VAL A 1 192 ? -6.751 -22.803 33.176 1.00 46.41 192 VAL A N 1
ATOM 1407 C CA . VAL A 1 192 ? -6.810 -22.259 34.540 1.00 46.41 192 VAL A CA 1
ATOM 1408 C C . VAL A 1 192 ? -8.230 -22.476 35.076 1.00 46.41 192 VAL A C 1
ATOM 1410 O O . VAL A 1 192 ? -9.178 -22.062 34.406 1.00 46.41 192 VAL A O 1
ATOM 1413 N N . PRO A 1 193 ? -8.423 -23.113 36.244 1.00 47.84 193 PRO A N 1
ATOM 1414 C CA . PRO A 1 193 ? -9.738 -23.209 36.857 1.00 47.84 193 PRO A CA 1
ATOM 1415 C C . PRO A 1 193 ? -10.115 -21.905 37.572 1.00 47.84 193 PRO A C 1
ATOM 1417 O O . PRO A 1 193 ? -9.393 -21.412 38.438 1.00 47.84 193 PRO A O 1
ATOM 1420 N N . VAL A 1 194 ? -11.297 -21.391 37.232 1.00 46.47 194 VAL A N 1
ATOM 1421 C CA . VAL A 1 194 ? -12.083 -20.483 38.072 1.00 46.47 194 VAL A CA 1
ATOM 1422 C C . VAL A 1 194 ? -12.606 -21.289 39.261 1.00 46.47 194 VAL A C 1
ATOM 1424 O O . VAL A 1 194 ? -13.328 -22.266 39.076 1.00 46.47 194 VAL A O 1
ATOM 1427 N N . SER A 1 195 ? -12.261 -20.874 40.479 1.00 50.81 195 SER A N 1
ATOM 1428 C CA . SER A 1 195 ? -12.933 -21.319 41.701 1.00 50.81 195 SER A CA 1
ATOM 1429 C C . SER A 1 195 ? -13.582 -20.108 42.355 1.00 50.81 195 SER A C 1
ATOM 1431 O O . SER A 1 195 ? -12.901 -19.245 42.903 1.00 50.81 195 SER A O 1
ATOM 1433 N N . GLY A 1 196 ? -14.907 -20.045 42.255 1.00 42.91 196 GLY A N 1
ATOM 1434 C CA . GLY A 1 196 ? -15.750 -19.171 43.055 1.00 42.91 196 GLY A CA 1
ATOM 1435 C C . GLY A 1 196 ? -16.469 -19.976 44.136 1.00 42.91 196 GLY A C 1
ATOM 1436 O O . GLY A 1 196 ? -17.071 -21.000 43.832 1.00 42.91 196 GLY A O 1
ATOM 1437 N N . ARG A 1 197 ? -16.414 -19.480 45.374 1.00 46.69 197 ARG A N 1
ATOM 1438 C CA . ARG A 1 197 ? -17.396 -19.570 46.479 1.00 46.69 197 ARG A CA 1
ATOM 1439 C C . ARG A 1 197 ? -17.020 -18.405 47.408 1.00 46.69 197 ARG A C 1
ATOM 1441 O O . ARG A 1 197 ? -15.842 -18.243 47.682 1.00 46.69 197 ARG A O 1
ATOM 1448 N N . GLY A 1 198 ? -17.884 -17.528 47.898 1.00 40.72 198 GLY A N 1
ATOM 1449 C CA . GLY A 1 198 ? -19.335 -17.519 47.988 1.00 40.72 198 GLY A CA 1
ATOM 1450 C C . GLY A 1 198 ? -19.712 -16.996 49.382 1.00 40.72 198 GLY A C 1
ATOM 1451 O O . GLY A 1 198 ? -19.157 -17.472 50.364 1.00 40.72 198 GLY A O 1
ATOM 1452 N N . ALA A 1 199 ? -20.689 -16.086 49.419 1.00 42.66 199 ALA A N 1
ATOM 1453 C CA . ALA A 1 199 ? -21.524 -15.681 50.558 1.00 42.66 199 ALA A CA 1
ATOM 1454 C C . ALA A 1 199 ? -20.976 -14.686 51.607 1.00 42.66 199 ALA A C 1
ATOM 1456 O O . ALA A 1 199 ? -19.995 -14.924 52.302 1.00 42.66 199 ALA A O 1
ATOM 1457 N N . GLY A 1 200 ? -21.749 -13.606 51.777 1.00 37.69 200 GLY A N 1
ATOM 1458 C CA . GLY A 1 200 ? -21.698 -12.664 52.894 1.00 37.69 200 GLY A CA 1
ATOM 1459 C C . GLY A 1 200 ? -22.744 -11.555 52.725 1.00 37.69 200 GLY A C 1
ATOM 1460 O O . GLY A 1 200 ? -22.429 -10.490 52.212 1.00 37.69 200 GLY A O 1
ATOM 1461 N N . CYS A 1 201 ? -24.001 -11.840 53.084 1.00 43.28 201 CYS A N 1
ATOM 1462 C CA . CYS A 1 201 ? -25.119 -10.886 53.145 1.00 43.28 201 CYS A CA 1
ATOM 1463 C C . CYS A 1 201 ? -25.130 -10.050 54.444 1.00 43.28 201 CYS A C 1
ATOM 1465 O O . CYS A 1 201 ? -24.622 -10.519 55.460 1.00 43.28 201 CYS A O 1
ATOM 1467 N N . ARG A 1 202 ? -25.940 -8.969 54.397 1.00 43.44 202 ARG A N 1
ATOM 1468 C CA . ARG A 1 202 ? -26.552 -8.144 55.479 1.00 43.44 202 ARG A CA 1
ATOM 1469 C C . ARG A 1 202 ? -25.699 -6.966 55.986 1.00 43.44 202 ARG A C 1
ATOM 1471 O O . ARG A 1 202 ? -24.494 -7.120 56.107 1.00 43.44 202 ARG A O 1
ATOM 1478 N N . VAL A 1 203 ? -26.240 -5.784 56.314 1.00 51.25 203 VAL A N 1
ATOM 1479 C CA . VAL A 1 203 ? -27.616 -5.230 56.429 1.00 51.25 203 VAL A CA 1
ATOM 1480 C C . VAL A 1 203 ? -27.644 -3.895 55.691 1.00 51.25 203 VAL A C 1
ATOM 1482 O O . VAL A 1 203 ? -26.629 -3.175 55.797 1.00 51.25 203 VAL A O 1
#

Radius of gyration: 23.58 Å; chains: 1; bounding box: 56×60×77 Å

Foldseek 3Di:
DPDQFDKDKDWAFDQAQKKKKKWKWDPVFWAAFKWWFKWQDDDSQAIWTWTWGHHNDDVGFIKTWTWTRHNNDIDTDFIGGDDPDAIKMWMWIGHRNWWIWIWIDRPVPDTDTGHHTPTSPPHPPSPRGGIMIIMMTGHPPTTIDIDDMDMQHDDPCSVVVVVVVPPPPDDDDDDDDDDDDDDDDDDDDDDDDDDDDDDDDDD

pLDDT: mean 76.26, std 21.9, range [31.23, 98.25]

Sequence (203 aa):
RTGGMPVAVAARPARAASYVAETVVDVRGVAPGARVGLAAFGNRDNLLAVTVDRAEEAGGGLSVTVWRNQKGQRATLASHPVEEGGPVHLQVKATDRARFQFAVGSDGTQWKTLAPGADSGDLPPWDLAVRVALLVAGPPTASGAFGTFRLEHVGPDAARARGQRSTRAEGGTRYPSAIPSLLRWRALSRSVPVSGRGAGCRV